Protein 4HYQ (pdb70)

CATH classification: 3.40.50.1110

Organism: NCBI:txid1886

B-factor: mean 18.33, std 9.48, range [6.49, 52.11]

Radius of gyration: 16.9 Å; Cα contacts (8 Å, |Δi|>4): 484; chains: 1; bounding box: 28×38×48 Å

Nearest PDB structures (foldseek):
  4hyq-assembly1_A  TM=1.004E+00  e=1.708E-48  Streptomyces albidoflavus
  5mal-assembly2_B  TM=9.761E-01  e=2.304E-34  Streptomyces rimosus
  1ese-assembly1_A  TM=8.438E-01  e=1.122E-13  Streptomyces scabiei
  4q9a-assembly1_B  TM=7.028E-01  e=9.373E-07  Parabacteroides merdae ATCC 43184
  4k7j-assembly1_A  TM=5.906E-01  e=1.320E-03  Neisseria meningitidis 4119

Sequence (236 aa):
AAGGYVALGDSYSSGVGAGSYDSGSGDCRRTPKAYPALWAAANSPASFDFVACSGAVTSDVLNKQMGPLNSSTSLVSLTIGGNDAGFADVMTTCVLQSEANCIARVNTAKAFVESTLPGRLDSVYSQVRAKAPSANVVVLGYPRFYKLNGTCVAGLTEGERTAINGAADLLNSVISKRAADHGYAYGDIAAAFTGHEICSGDSWLHSVKWTGINDSYHPTAAGQSGGYLPVLNSKA

Foldseek 3Di:
DFFEEAEEEACQQQPQQADQFDVVLPQQRRHCLFQLNVCCVVPVYVYYHYFYGHLDALVCCVVPRQVVFAQRHAAYEYEHDCVVLPVVVLVVQQLPHDLVSSLVSLVSSLVCLVPPRLVSVLVSLVVSCVHHVNYAYEYEAAAQADDQDDDDPSQGDSSNSVSSSVSSVSNLVSVCVSCVVSVHHYQDLNVLCVLQHPVSVNHQAADADPDDDGRHGHGYSCSRVRRVNVSVVVRD

Secondary structure (DSSP, 8-state):
--SEEEEEESHHHHTTTS----GGGGGG---TTSHHHHHHHHH--SEEEE---TT--HHHIIIII-TT--TTEEEEEEE-STTTTTHHHHHHHHHHS-HHHHHHHHHHHHHHHHHTHHHHHHHHHHHHHHH-TT-EEEEE-----B---S--TTS--HHHHHHHHHHHHHHHHHHHHHHHHTT-EEE-HHHHTTT-SBTSSS-SB----SSSS--TT-B-HHHIIIIIHHHHHHH-

Solvent-accessible surface area: 9603 Å² total; per-residue (Å²): 68,92,19,5,1,2,0,0,0,2,8,19,0,0,0,5,7,7,27,70,62,86,110,76,13,45,122,24,66,54,2,82,91,0,0,0,17,48,18,11,88,84,55,84,20,81,55,71,55,34,36,0,31,39,46,3,42,6,56,48,0,56,123,161,4,17,60,32,1,68,94,73,4,41,7,0,0,0,0,1,0,8,44,18,6,18,28,68,76,1,15,74,15,3,36,120,102,57,77,74,65,0,56,59,55,1,81,88,2,58,56,45,0,106,90,53,0,33,49,99,0,47,50,0,0,53,91,0,73,69,83,0,80,91,3,57,2,0,0,0,0,11,0,102,25,5,85,89,70,71,135,28,140,75,3,34,64,127,27,8,7,67,18,7,11,23,2,13,54,41,6,11,41,18,0,31,135,42,0,74,107,48,68,12,24,47,0,66,0,18,60,34,0,84,31,36,6,14,22,31,82,84,46,41,8,33,56,26,79,184,121,75,84,104,16,16,7,26,0,30,41,51,0,0,55,33,0,0,31,60,16,0,80,82,92,62

InterPro domains:
  IPR013830 SGNH hydrolase-type esterase domain [PF13472] (40-257)
  IPR036514 SGNH hydrolase superfamily [G3DSA:3.40.50.1110] (34-269)
  IPR037460 Streptomyces scabies esterase-like [PTHR37981] (4-248)
  IPR037460 Streptomyces scabies esterase-like [cd01823] (38-267)

Structure (mmCIF, N/CA/C/O backbone):
data_4HYQ
#
_entry.id   4HYQ
#
_cell.length_a   67.550
_cell.length_b   67.550
_cell.length_c   96.112
_cell.angle_alpha   90.00
_cell.angle_beta   90.00
_cell.angle_gamma   120.00
#
_symmetry.space_group_name_H-M   'P 31 2 1'
#
loop_
_entity.id
_entity.type
_entity.pdbx_description
1 polymer 'phospholipase A1'
2 non-polymer 'PENTAETHYLENE GLYCOL'
3 water water
#
loop_
_atom_site.group_PDB
_atom_site.id
_atom_site.type_symbol
_atom_site.label_atom_id
_atom_site.label_alt_id
_atom_site.label_comp_id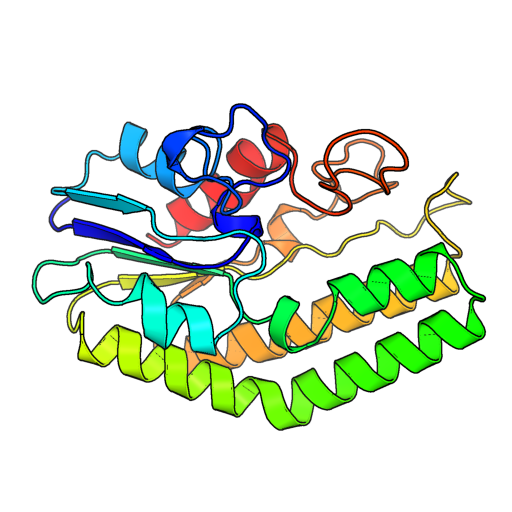
_atom_site.label_asym_id
_atom_site.label_entity_id
_atom_site.label_seq_id
_atom_site.pdbx_PDB_ins_code
_atom_site.Cartn_x
_atom_site.Cartn_y
_atom_site.Cartn_z
_atom_site.occupancy
_atom_site.B_iso_or_equiv
_atom_site.auth_seq_id
_atom_site.auth_comp_id
_atom_site.auth_asym_id
_atom_site.auth_atom_id
_atom_site.pdbx_PDB_model_num
ATOM 1 N N . ALA A 1 1 ? 26.465 30.240 5.793 1.00 36.80 1 ALA A N 1
ATOM 2 C CA . ALA A 1 1 ? 25.920 29.068 6.540 1.00 35.78 1 ALA A CA 1
ATOM 3 C C . ALA A 1 1 ? 24.996 28.251 5.641 1.00 34.69 1 ALA A C 1
ATOM 4 O O . ALA A 1 1 ? 23.965 28.744 5.170 1.00 34.64 1 ALA A O 1
ATOM 6 N N . ALA A 1 2 ? 25.380 27.001 5.401 1.00 32.57 2 ALA A N 1
ATOM 7 C CA . ALA A 1 2 ? 24.601 26.106 4.558 1.00 30.29 2 ALA A CA 1
ATOM 8 C C . ALA A 1 2 ? 23.311 25.743 5.260 1.00 28.35 2 ALA A C 1
ATOM 9 O O . ALA A 1 2 ? 23.300 25.522 6.468 1.00 29.81 2 ALA A O 1
ATOM 11 N N . GLY A 1 3 ? 22.223 25.684 4.507 1.00 25.30 3 GLY A N 1
ATOM 12 C CA . GLY A 1 3 ? 20.959 25.318 5.106 1.00 21.39 3 GLY A CA 1
ATOM 13 C C . GLY A 1 3 ? 20.206 26.463 5.748 1.00 17.49 3 GLY A C 1
ATOM 14 O O . GLY A 1 3 ? 20.758 27.519 6.046 1.00 16.79 3 GLY A O 1
ATOM 15 N N . GLY A 1 4 ? 18.927 26.227 5.980 1.00 16.56 4 GLY A N 1
ATOM 16 C CA . GLY A 1 4 ? 18.095 27.258 6.551 1.00 14.15 4 GLY A CA 1
ATOM 17 C C . GLY A 1 4 ? 18.183 27.334 8.050 1.00 13.25 4 GLY A C 1
ATOM 18 O O . GLY A 1 4 ? 18.492 26.352 8.734 1.00 13.12 4 GLY A O 1
ATOM 19 N N . TYR A 1 5 ? 17.917 28.527 8.562 1.00 11.06 5 TYR A N 1
ATOM 20 C CA . TYR A 1 5 ? 17.911 28.757 10.002 1.00 10.60 5 TYR A CA 1
ATOM 21 C C . TYR A 1 5 ? 16.468 29.071 10.381 1.00 10.81 5 TYR A C 1
ATOM 22 O O . TYR A 1 5 ? 15.838 29.936 9.759 1.00 11.25 5 TYR A O 1
ATOM 31 N N . VAL A 1 6 ? 15.933 28.340 11.354 1.00 8.78 6 VAL A N 1
ATOM 32 C CA . VAL A 1 6 ? 14.572 28.592 11.826 1.00 9.29 6 VAL A CA 1
ATOM 33 C C . VAL A 1 6 ? 14.688 28.951 13.307 1.00 9.71 6 VAL A C 1
ATOM 34 O O . VAL A 1 6 ? 15.268 28.204 14.091 1.00 9.19 6 VAL A O 1
ATOM 38 N N . ALA A 1 7 ? 14.158 30.117 13.676 1.00 9.03 7 ALA A N 1
ATOM 39 C CA . ALA A 1 7 ? 14.198 30.589 15.063 1.00 8.07 7 ALA A CA 1
ATOM 40 C C . ALA A 1 7 ? 12.808 30.493 15.691 1.00 10.12 7 ALA A C 1
ATOM 41 O O . ALA A 1 7 ? 11.880 31.226 15.330 1.00 9.86 7 ALA A O 1
ATOM 43 N N . LEU A 1 8 ? 12.690 29.582 16.647 1.00 8.43 8 LEU A N 1
ATOM 44 C CA . LEU A 1 8 ? 11.435 29.293 17.342 1.00 9.31 8 LEU A CA 1
ATOM 45 C C . LEU A 1 8 ? 11.412 29.831 18.756 1.00 9.40 8 LEU A C 1
ATOM 46 O O . LEU A 1 8 ? 12.447 30.153 19.337 1.00 9.11 8 LEU A O 1
ATOM 51 N N . GLY A 1 9 ? 10.219 29.892 19.329 1.00 9.10 9 GLY A N 1
ATOM 52 C CA . GLY A 1 9 ? 10.162 30.269 20.722 1.00 9.36 9 GLY A CA 1
ATOM 53 C C . GLY A 1 9 ? 9.223 31.346 21.188 1.00 8.51 9 GLY A C 1
ATOM 54 O O . GLY A 1 9 ? 8.257 31.716 20.511 1.00 6.96 9 GLY A O 1
ATOM 55 N N . ASP A 1 10 ? 9.529 31.824 22.385 1.00 8.09 10 ASP A N 1
ATOM 56 C CA . ASP A 1 10 ? 8.736 32.859 23.028 1.00 7.03 10 ASP A CA 1
ATOM 57 C C . ASP A 1 10 ? 9.381 34.244 22.972 1.00 6.79 10 ASP A C 1
ATOM 58 O O . ASP A 1 10 ? 10.224 34.522 22.118 1.00 6.60 10 ASP A O 1
ATOM 63 N N . SER A 1 11 ? 8.955 35.107 23.885 1.00 7.41 11 SER A N 1
ATOM 64 C CA . SER A 1 11 ? 9.423 36.491 23.953 1.00 6.55 11 SER A CA 1
ATOM 65 C C . SER A 1 11 ? 10.927 36.668 24.118 1.00 8.17 11 SER A C 1
ATOM 66 O O . SER A 1 11 ? 11.468 37.691 23.709 1.00 7.57 11 SER A O 1
ATOM 69 N N . TYR A 1 12 ? 11.604 35.695 24.734 1.00 8.37 12 TYR A N 1
ATOM 70 C CA . TYR A 1 12 ? 13.049 35.824 24.918 1.00 8.29 12 TYR A CA 1
ATOM 71 C C . TYR A 1 12 ? 13.786 35.609 23.600 1.00 8.85 12 TYR A C 1
ATOM 72 O O . TYR A 1 12 ? 14.943 36.002 23.456 1.00 8.88 12 TYR A O 1
ATOM 81 N N . SER A 1 13 ? 13.114 34.977 22.641 1.00 8.22 13 SER A N 1
ATOM 82 C CA . SER A 1 13 ? 13.692 34.781 21.319 1.00 8.21 13 SER A CA 1
ATOM 83 C C . SER A 1 13 ? 13.136 35.818 20.338 1.00 7.23 13 SER A C 1
ATOM 84 O O . SER A 1 13 ? 13.828 36.213 19.399 1.00 8.15 13 SER A O 1
ATOM 87 N N . SER A 1 14 ? 11.890 36.268 20.540 1.00 7.72 14 SER A N 1
ATOM 88 C CA . SER A 1 14 ? 11.346 37.268 19.615 1.00 7.02 14 SER A CA 1
ATOM 89 C C . SER A 1 14 ? 12.067 38.582 19.848 1.00 8.71 14 SER A C 1
ATOM 90 O O . SER A 1 14 ? 12.234 39.375 18.919 1.00 7.31 14 SER A O 1
ATOM 93 N N . GLY A 1 15 ? 12.492 38.812 21.087 1.00 7.08 15 GLY A N 1
ATOM 94 C CA . GLY A 1 15 ? 13.208 40.036 21.377 1.00 8.31 15 GLY A CA 1
ATOM 95 C C . GLY A 1 15 ? 12.459 41.063 22.207 1.00 7.65 15 GLY A C 1
ATOM 96 O O . GLY A 1 15 ? 12.860 42.230 22.235 1.00 8.55 15 GLY A O 1
ATOM 97 N N . VAL A 1 16 ? 11.383 40.661 22.875 1.00 8.01 16 VAL A N 1
ATOM 98 C CA . VAL A 1 16 ? 10.666 41.610 23.737 1.00 7.66 16 VAL A CA 1
ATOM 99 C C . VAL A 1 16 ? 11.702 42.167 24.718 1.00 9.38 16 VAL A C 1
ATOM 100 O O . VAL A 1 16 ? 12.437 41.393 25.346 1.00 7.95 16 VAL A O 1
ATOM 104 N N . GLY A 1 17 ? 11.776 43.501 24.820 1.00 8.01 17 GLY A N 1
ATOM 105 C CA . GLY A 1 17 ? 12.745 44.150 25.689 1.00 8.50 17 GLY A CA 1
ATOM 106 C C . GLY A 1 17 ? 13.869 44.827 24.915 1.00 8.82 17 GLY A C 1
ATOM 107 O O . GLY A 1 17 ? 14.539 45.742 25.429 1.00 10.46 17 GLY A O 1
ATOM 108 N N . ALA A 1 18 ? 14.071 44.418 23.667 1.00 8.21 18 ALA A N 1
ATOM 109 C CA . ALA A 1 18 ? 15.151 44.987 22.872 1.00 9.05 18 ALA A CA 1
ATOM 110 C C . ALA A 1 18 ? 14.734 46.180 22.005 1.00 10.51 18 ALA A C 1
ATOM 111 O O . ALA A 1 18 ? 15.591 46.851 21.429 1.00 11.72 18 ALA A O 1
ATOM 113 N N . GLY A 1 19 ? 13.430 46.446 21.916 1.00 9.99 19 GLY A N 1
ATOM 114 C CA . GLY A 1 19 ? 12.956 47.566 21.104 1.00 11.25 19 GLY A CA 1
ATOM 115 C C . GLY A 1 19 ? 12.947 47.328 19.593 1.00 11.63 19 GLY A C 1
ATOM 116 O O . GLY A 1 19 ? 13.362 46.277 19.117 1.00 9.78 19 GLY A O 1
ATOM 117 N N . SER A 1 20 ? 12.469 48.319 18.842 1.00 10.16 20 SER A N 1
ATOM 118 C CA . SER A 1 20 ? 12.399 48.248 17.374 1.00 11.49 20 SER A CA 1
ATOM 119 C C . SER A 1 20 ? 11.609 47.051 16.853 1.00 10.71 20 SER A C 1
ATOM 120 O O . SER A 1 20 ? 12.037 46.380 15.904 1.00 11.55 20 SER A O 1
ATOM 123 N N . TYR A 1 21 ? 10.453 46.789 17.449 1.00 10.66 21 TYR A N 1
ATOM 124 C CA . TYR A 1 21 ? 9.644 45.651 17.020 1.00 10.74 21 TYR A CA 1
ATOM 125 C C . TYR A 1 21 ? 9.146 45.823 15.596 1.00 12.60 21 TYR A C 1
ATOM 126 O O . TYR A 1 21 ? 8.816 46.933 15.174 1.00 11.63 21 TYR A O 1
ATOM 135 N N . ASP A 1 22 ? 9.117 44.742 14.822 1.00 11.04 22 ASP A N 1
ATOM 136 C CA . ASP A 1 22 ? 8.596 44.902 13.470 1.00 13.66 22 ASP A CA 1
ATOM 137 C C . ASP A 1 22 ? 7.071 44.889 13.564 1.00 12.37 22 ASP A C 1
ATOM 138 O O . ASP A 1 22 ? 6.470 43.962 14.101 1.00 11.25 22 ASP A O 1
ATOM 143 N N . SER A 1 23 ? 6.432 45.934 13.056 1.00 12.49 23 SER A N 1
ATOM 144 C CA . SER A 1 23 ? 4.980 46.013 13.138 1.00 12.44 23 SER A CA 1
ATOM 145 C C . SER A 1 23 ? 4.276 44.818 12.505 1.00 13.20 23 SER A C 1
ATOM 146 O O . SER A 1 23 ? 3.203 44.424 12.949 1.00 13.24 23 SER A O 1
ATOM 149 N N . GLY A 1 24 ? 4.885 44.237 11.479 1.00 13.40 24 GLY A N 1
ATOM 150 C CA . GLY A 1 24 ? 4.271 43.096 10.811 1.00 14.81 24 GLY A CA 1
ATOM 151 C C . GLY A 1 24 ? 4.139 41.851 11.673 1.00 14.06 24 GLY A C 1
ATOM 152 O O . GLY A 1 24 ? 3.404 40.918 11.318 1.00 13.96 24 GLY A O 1
ATOM 153 N N . SER A 1 25 ? 4.856 41.814 12.797 1.00 12.31 25 SER A N 1
ATOM 154 C CA . SER A 1 25 ? 4.777 40.656 13.689 1.00 10.11 25 SER A CA 1
ATOM 155 C C . SER A 1 25 ? 3.685 40.848 14.742 1.00 10.18 25 SER A C 1
ATOM 156 O O . SER A 1 25 ? 3.425 39.965 15.547 1.00 10.36 25 SER A O 1
ATOM 159 N N . GLY A 1 26 ? 3.033 42.011 14.737 1.00 8.87 26 GLY A N 1
ATOM 160 C CA . GLY A 1 26 ? 1.970 42.250 15.699 1.00 9.62 26 GLY A CA 1
ATOM 161 C C . GLY A 1 26 ? 2.373 42.020 17.145 1.00 10.26 26 GLY A C 1
ATOM 162 O O . GLY A 1 26 ? 3.470 42.423 17.556 1.00 9.46 26 GLY A O 1
ATOM 163 N N . ASP A 1 27 ? 1.494 41.372 17.908 1.00 11.79 27 ASP A N 1
ATOM 164 C CA . ASP A 1 27 ? 1.749 41.097 19.324 1.00 13.81 27 ASP A CA 1
ATOM 165 C C . ASP A 1 27 ? 2.898 40.119 19.527 1.00 11.94 27 ASP A C 1
ATOM 166 O O . ASP A 1 27 ? 3.352 39.934 20.655 1.00 12.60 27 ASP A O 1
ATOM 171 N N . CYS A 1 28 ? 3.366 39.482 18.460 1.00 12.02 28 CYS A N 1
ATOM 172 C CA . CYS A 1 28 ? 4.491 38.554 18.625 1.00 10.65 28 CYS A CA 1
ATOM 173 C C . CYS A 1 28 ? 5.752 39.311 18.969 1.00 9.11 28 CYS A C 1
ATOM 174 O O . CYS A 1 28 ? 6.685 38.767 19.564 1.00 9.97 28 CYS A O 1
ATOM 177 N N . ARG A 1 29 ? 5.790 40.572 18.558 1.00 8.42 29 ARG A N 1
ATOM 178 C CA . ARG A 1 29 ? 6.926 41.438 18.812 1.00 9.11 29 ARG A CA 1
ATOM 179 C C . ARG A 1 29 ? 8.319 40.861 18.542 1.00 8.41 29 ARG A C 1
ATOM 180 O O . ARG A 1 29 ? 9.145 40.690 19.452 1.00 8.47 29 ARG A O 1
ATOM 188 N N . ARG A 1 30 ? 8.567 40.556 17.273 1.00 8.53 30 ARG A N 1
ATOM 189 C CA . ARG A 1 30 ? 9.884 40.115 16.840 1.00 9.19 30 ARG A CA 1
ATOM 190 C C . ARG A 1 30 ? 10.603 41.402 16.455 1.00 11.18 30 ARG A C 1
ATOM 191 O O . ARG A 1 30 ? 9.962 42.354 16.002 1.00 13.01 30 ARG A O 1
ATOM 199 N N . THR A 1 31 ? 11.922 41.430 16.636 1.00 8.81 31 THR A N 1
ATOM 200 C CA . THR A 1 31 ? 12.724 42.602 16.311 1.00 9.87 31 THR A CA 1
ATOM 201 C C . THR A 1 31 ? 14.080 42.206 15.747 1.00 10.15 31 THR A C 1
ATOM 202 O O . THR A 1 31 ? 14.605 41.130 16.067 1.00 9.75 31 THR A O 1
ATOM 206 N N . PRO A 1 32 ? 14.652 43.052 14.870 1.00 10.57 32 PRO A N 1
ATOM 207 C CA . PRO A 1 32 ? 15.964 42.764 14.281 1.00 11.02 32 PRO A CA 1
ATOM 208 C C . PRO A 1 32 ? 17.074 42.856 15.316 1.00 11.08 32 PRO 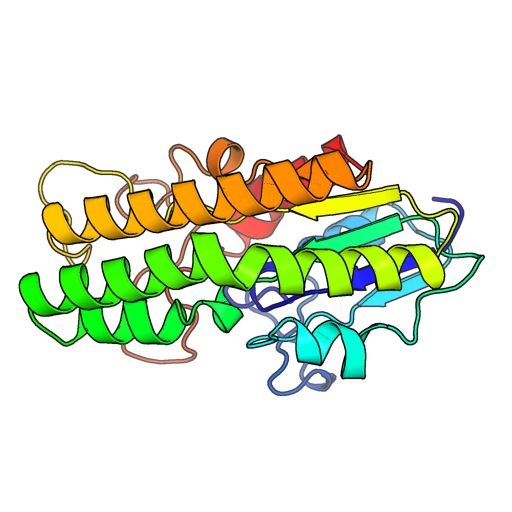A C 1
ATOM 209 O O . PRO A 1 32 ? 18.227 42.507 15.036 1.00 11.57 32 PRO A O 1
ATOM 213 N N . LYS A 1 33 ? 16.727 43.315 16.519 1.00 9.93 33 LYS A N 1
ATOM 214 C CA . LYS A 1 33 ? 17.684 43.418 17.603 1.00 10.64 33 LYS A CA 1
ATOM 215 C C . LYS A 1 33 ? 17.736 42.137 18.439 1.00 9.54 33 LYS A C 1
ATOM 216 O O . LYS A 1 33 ? 18.556 42.024 19.349 1.00 10.09 33 LYS A O 1
ATOM 222 N N . ALA A 1 34 ? 16.868 41.178 18.119 1.00 8.39 34 ALA A N 1
ATOM 223 C CA . ALA A 1 34 ? 16.824 39.896 18.833 1.00 9.41 34 ALA A CA 1
ATOM 224 C C . ALA A 1 34 ? 17.981 39.023 18.327 1.00 8.86 34 ALA A C 1
ATOM 225 O O . ALA A 1 34 ? 18.376 39.143 17.168 1.00 10.63 34 ALA A O 1
ATOM 227 N N . TYR A 1 35 ? 18.493 38.125 19.170 1.00 9.20 35 TYR A N 1
ATOM 228 C CA . TYR A 1 35 ? 19.621 37.289 18.758 1.00 10.03 35 TYR A CA 1
ATOM 229 C C . TYR A 1 35 ? 19.458 36.496 17.447 1.00 9.98 35 TYR A C 1
ATOM 230 O O . TYR A 1 35 ? 20.429 36.356 16.706 1.00 11.45 35 TYR A O 1
ATOM 239 N N . PRO A 1 36 ? 18.250 35.985 17.119 1.00 9.62 36 PRO A N 1
ATOM 240 C CA . PRO A 1 36 ? 18.169 35.240 15.849 1.00 10.45 36 PRO A CA 1
ATOM 241 C C . PRO A 1 36 ? 18.434 36.134 14.641 1.00 11.28 36 PRO A C 1
ATOM 242 O O . PRO A 1 36 ? 19.112 35.736 13.683 1.00 11.72 36 PRO A O 1
ATOM 246 N N . ALA A 1 37 ? 17.899 37.349 14.688 1.00 10.64 37 ALA A N 1
ATOM 247 C CA . ALA A 1 37 ? 18.079 38.285 13.588 1.00 13.31 37 ALA A CA 1
ATOM 248 C C . ALA A 1 37 ? 19.527 38.743 13.530 1.00 13.81 37 ALA A C 1
ATOM 249 O O . ALA A 1 37 ? 20.087 38.890 12.431 1.00 14.18 37 ALA A O 1
ATOM 251 N N . LEU A 1 38 ? 20.131 38.975 14.695 1.00 11.71 38 LEU A N 1
ATOM 252 C CA . LEU A 1 38 ? 21.540 39.394 14.735 1.00 13.15 38 LEU A CA 1
ATOM 253 C C . LEU A 1 38 ? 22.409 38.277 14.159 1.00 13.87 38 LEU A C 1
ATOM 254 O O . LEU A 1 38 ? 23.321 38.537 13.368 1.00 15.93 38 LEU A O 1
ATOM 259 N N . TRP A 1 39 ? 22.123 37.034 14.541 1.00 13.82 39 TRP A N 1
ATOM 260 C CA . TRP A 1 39 ? 22.919 35.915 14.040 1.00 14.06 39 TRP A CA 1
ATOM 261 C C . TRP A 1 39 ? 22.755 35.735 12.530 1.00 15.09 39 TRP A C 1
ATOM 262 O O . TRP A 1 39 ? 23.738 35.527 11.814 1.00 17.18 39 TRP A O 1
ATOM 273 N N . ALA A 1 40 ? 21.523 35.815 12.042 1.00 15.38 40 ALA A N 1
ATOM 274 C CA . ALA A 1 40 ? 21.264 35.641 10.612 1.00 16.78 40 ALA A CA 1
ATOM 275 C C . ALA A 1 40 ? 21.952 36.722 9.774 1.00 18.41 40 ALA A C 1
ATOM 276 O O . ALA A 1 40 ? 22.468 36.439 8.688 1.00 19.25 40 ALA A O 1
ATOM 278 N N . ALA A 1 41 ? 21.960 37.956 10.272 1.00 17.92 41 ALA A N 1
ATOM 279 C CA . ALA A 1 41 ? 22.596 39.054 9.550 1.00 20.68 41 ALA A CA 1
ATOM 280 C C . ALA A 1 41 ? 24.099 38.838 9.430 1.00 21.70 41 ALA A C 1
ATOM 281 O O . ALA A 1 41 ? 24.704 39.150 8.405 1.00 22.97 41 ALA A O 1
ATOM 283 N N . ALA A 1 42 ? 24.701 38.295 10.477 1.00 21.42 42 ALA A N 1
ATOM 284 C CA . ALA A 1 42 ? 26.140 38.071 10.485 1.00 21.79 42 ALA A CA 1
ATOM 285 C C . ALA A 1 42 ? 26.587 36.780 9.804 1.00 22.89 42 ALA A C 1
ATOM 286 O O . ALA A 1 42 ? 27.716 36.696 9.300 1.00 22.42 42 ALA A O 1
ATOM 288 N N . ASN A 1 43 ? 25.707 35.786 9.758 1.00 22.52 43 ASN A N 1
ATOM 289 C CA . ASN A 1 43 ? 26.086 34.496 9.190 1.00 23.45 43 ASN A CA 1
ATOM 290 C C . ASN A 1 43 ? 25.491 34.068 7.845 1.00 24.30 43 ASN A C 1
ATOM 291 O O . ASN A 1 43 ? 25.847 33.015 7.314 1.00 25.79 43 ASN A O 1
ATOM 296 N N . SER A 1 44 ? 24.588 34.872 7.298 1.00 24.29 44 SER A N 1
ATOM 297 C CA . SER A 1 44 ? 23.992 34.591 5.992 1.00 24.41 44 SER A CA 1
ATOM 298 C C . SER A 1 44 ? 23.531 33.162 5.702 1.00 23.83 44 SER A C 1
ATOM 299 O O . SER A 1 44 ? 24.048 32.514 4.785 1.00 23.53 44 SER A O 1
ATOM 302 N N . PRO A 1 45 ? 22.559 32.645 6.474 1.00 22.51 45 PRO A N 1
ATOM 303 C CA . PRO A 1 45 ? 22.064 31.286 6.236 1.00 21.11 45 PRO A CA 1
ATOM 304 C C . PRO A 1 45 ? 21.325 31.253 4.896 1.00 21.49 45 PRO A C 1
ATOM 305 O O . PRO A 1 45 ? 20.899 32.293 4.403 1.00 20.74 45 PRO A O 1
ATOM 309 N N . ALA A 1 46 ? 21.180 30.065 4.315 1.00 20.31 46 ALA A N 1
ATOM 310 C CA . ALA A 1 46 ? 20.488 29.916 3.036 1.00 20.04 46 ALA A CA 1
ATOM 311 C C . ALA A 1 46 ? 19.103 30.550 3.093 1.00 19.73 46 ALA A C 1
ATOM 312 O O . ALA A 1 46 ? 18.613 31.080 2.103 1.00 19.48 46 ALA A O 1
ATOM 314 N N . SER A 1 47 ? 18.465 30.457 4.254 1.00 17.96 47 SER A N 1
ATOM 315 C CA . SER A 1 47 ? 17.147 31.050 4.472 1.00 16.06 47 SER A CA 1
ATOM 316 C C . SER A 1 47 ? 17.026 31.349 5.958 1.00 16.16 47 SER A C 1
ATOM 317 O O . SER A 1 47 ? 17.754 30.780 6.777 1.00 15.67 47 SER A O 1
ATOM 320 N N . PHE A 1 48 ? 16.122 32.253 6.304 1.00 14.92 48 PHE A N 1
ATOM 321 C CA . PHE A 1 48 ? 15.933 32.617 7.702 1.00 13.97 48 PHE A CA 1
ATOM 322 C C . PHE A 1 48 ? 14.447 32.822 7.957 1.00 14.76 48 PHE A C 1
ATOM 323 O O . PHE A 1 48 ? 13.817 33.693 7.340 1.00 15.58 48 PHE A O 1
ATOM 331 N N . ASP A 1 49 ? 13.879 31.987 8.822 1.00 12.85 49 ASP A N 1
ATOM 332 C CA . ASP A 1 49 ? 12.472 32.107 9.181 1.00 13.43 49 ASP A CA 1
ATOM 333 C C . ASP A 1 49 ? 12.410 32.343 10.680 1.00 12.11 49 ASP A C 1
ATOM 334 O O . ASP A 1 49 ? 12.761 31.480 11.477 1.00 13.47 49 ASP A O 1
ATOM 339 N N . PHE A 1 50 ? 11.961 33.541 11.041 1.00 11.15 50 PHE A N 1
ATOM 340 C CA . PHE A 1 50 ? 11.879 33.990 12.432 1.00 11.81 50 PHE A CA 1
ATOM 341 C C . PHE A 1 50 ? 10.411 33.894 12.828 1.00 11.93 50 PHE A C 1
ATOM 342 O O . PHE A 1 50 ? 9.605 34.746 12.430 1.00 12.41 50 PHE A O 1
ATOM 350 N N . VAL A 1 51 ? 10.053 32.861 13.591 1.00 11.02 51 VAL A N 1
ATOM 351 C CA . VAL A 1 51 ? 8.664 32.678 13.977 1.00 9.97 51 VAL A CA 1
ATOM 352 C C . VAL A 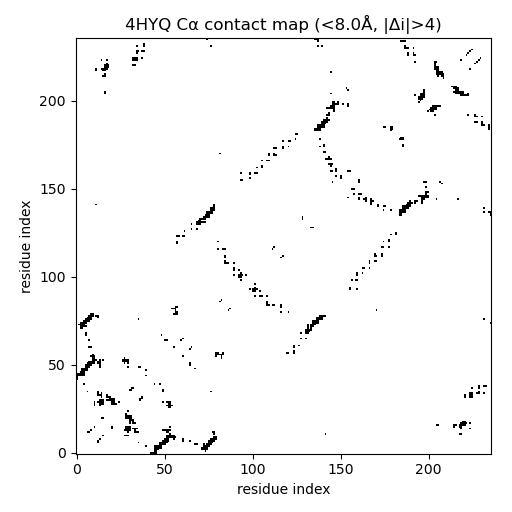1 51 ? 8.363 32.708 15.476 1.00 8.32 51 VAL A C 1
ATOM 353 O O . VAL A 1 51 ? 7.232 32.406 15.895 1.00 8.08 51 VAL A O 1
ATOM 357 N N . ALA A 1 52 ? 9.363 33.086 16.272 1.00 7.42 52 ALA A N 1
ATOM 358 C CA . ALA A 1 52 ? 9.184 33.213 17.717 1.00 8.10 52 ALA A CA 1
ATOM 359 C C . ALA A 1 52 ? 8.069 34.232 17.993 1.00 9.28 52 ALA A C 1
ATOM 360 O O . ALA A 1 52 ? 7.883 35.185 17.230 1.00 10.38 52 ALA A O 1
ATOM 362 N N . CYS A 1 53 ? 7.358 34.051 19.098 1.00 9.06 53 CYS A N 1
ATOM 363 C CA . CYS A 1 53 ? 6.242 34.932 19.410 1.00 9.11 53 CYS A CA 1
ATOM 364 C C . CYS A 1 53 ? 6.099 35.190 20.903 1.00 8.67 53 CYS A C 1
ATOM 365 O O . CYS A 1 53 ? 6.079 34.259 21.698 1.00 9.20 53 CYS A O 1
ATOM 368 N N . SER A 1 54 ? 6.003 36.463 21.282 1.00 9.89 54 SER A N 1
ATOM 369 C CA . SER A 1 54 ? 5.840 36.818 22.686 1.00 9.51 54 SER A CA 1
ATOM 370 C C . SER A 1 54 ? 4.626 36.083 23.250 1.00 11.60 54 SER A C 1
ATOM 371 O O . SER A 1 54 ? 3.564 36.066 22.627 1.00 13.50 54 SER A O 1
ATOM 374 N N . GLY A 1 55 ? 4.784 35.474 24.421 1.00 11.34 55 GLY A N 1
ATOM 375 C CA . GLY A 1 55 ? 3.681 34.760 25.045 1.00 11.25 55 GLY A CA 1
ATOM 376 C C . GLY A 1 55 ? 3.484 33.304 24.626 1.00 10.31 55 GLY A C 1
ATOM 377 O O . GLY A 1 55 ? 2.598 32.618 25.152 1.00 11.79 55 GLY A O 1
ATOM 378 N N . ALA A 1 56 ? 4.312 32.821 23.706 1.00 8.22 56 ALA A N 1
ATOM 379 C CA . ALA A 1 56 ? 4.174 31.451 23.208 1.00 8.56 56 ALA A CA 1
ATOM 380 C C . ALA A 1 56 ? 4.322 30.374 24.271 1.00 9.24 56 ALA A C 1
ATOM 381 O O . ALA A 1 56 ? 5.167 30.487 25.163 1.00 8.94 56 ALA A O 1
ATOM 383 N N . VAL A 1 57 ? 3.491 29.334 24.170 1.00 8.93 57 VAL A N 1
ATOM 384 C CA . VAL A 1 57 ? 3.590 28.187 25.066 1.00 9.04 57 VAL A CA 1
ATOM 385 C C . VAL A 1 57 ? 3.967 27.019 24.163 1.00 9.16 57 VAL A C 1
ATOM 386 O O . VAL A 1 57 ? 3.977 27.160 22.937 1.00 6.49 57 VAL A O 1
ATOM 390 N N . THR A 1 58 ? 4.287 25.873 24.748 1.00 9.64 58 THR A N 1
ATOM 391 C CA . THR A 1 58 ? 4.708 24.749 23.923 1.00 10.54 58 THR A CA 1
ATOM 392 C C . THR A 1 58 ? 3.709 24.367 22.842 1.00 11.24 58 THR A C 1
ATOM 393 O O . THR A 1 58 ? 4.109 24.061 21.720 1.00 11.24 58 THR A O 1
ATOM 397 N N . SER A 1 59 ? 2.416 24.387 23.148 1.00 12.12 59 SER A N 1
ATOM 398 C CA . SER A 1 59 ? 1.448 24.011 22.127 1.00 13.27 59 SER A CA 1
ATOM 399 C C . SER A 1 59 ? 1.449 25.010 20.967 1.00 14.27 59 SER A C 1
ATOM 400 O O . SER A 1 59 ? 1.125 24.640 19.837 1.00 13.89 59 SER A O 1
ATOM 403 N N . ASP A 1 60 ? 1.817 26.267 21.229 1.00 11.98 60 ASP A N 1
ATOM 404 C CA . ASP A 1 60 ? 1.874 27.255 20.154 1.00 12.49 60 ASP A CA 1
ATOM 405 C C . ASP A 1 60 ? 3.036 26.953 19.218 1.00 12.29 60 ASP A C 1
ATOM 406 O O . ASP A 1 60 ? 2.941 27.185 18.012 1.00 13.98 60 ASP A O 1
ATOM 411 N N . VAL A 1 61 ? 4.150 26.470 19.765 1.00 11.66 61 VAL A N 1
ATOM 412 C CA . VAL A 1 61 ? 5.296 26.165 18.912 1.00 11.21 61 VAL A CA 1
ATOM 413 C C . VAL A 1 61 ? 4.873 25.047 17.958 1.00 11.06 61 VAL A C 1
ATOM 414 O O . VAL A 1 61 ? 5.110 25.130 16.754 1.00 12.08 61 VAL A O 1
ATOM 418 N N . LEU A 1 62 ? 4.213 24.030 18.500 1.00 11.59 62 LEU A N 1
ATOM 419 C CA . LEU A 1 62 ? 3.748 22.898 17.693 1.00 14.61 62 LEU A CA 1
ATOM 420 C C . LEU A 1 62 ? 2.705 23.300 16.652 1.00 17.37 62 LEU A C 1
ATOM 421 O O . LEU A 1 62 ? 2.747 22.840 15.509 1.00 17.53 62 LEU A O 1
ATOM 426 N N . ASN A 1 63 ? 1.775 24.166 17.050 1.00 17.92 63 ASN A N 1
ATOM 427 C CA . ASN A 1 63 ? 0.701 24.609 16.157 1.00 19.70 63 ASN A CA 1
ATOM 428 C C . ASN A 1 63 ? 1.037 25.709 15.153 1.00 21.00 63 ASN A C 1
ATOM 429 O O . ASN A 1 63 ? 0.619 25.651 13.992 1.00 24.65 63 ASN A O 1
ATOM 434 N N . LYS A 1 64 ? 1.779 26.720 15.590 1.00 21.30 64 LYS A N 1
ATOM 435 C CA . LYS A 1 64 ? 2.079 27.867 14.741 1.00 19.94 64 LYS A CA 1
ATOM 436 C C . LYS A 1 64 ? 3.479 28.066 14.222 1.00 18.96 64 LYS A C 1
ATOM 437 O O . LYS A 1 64 ? 3.692 28.866 13.305 1.00 18.66 64 LYS A O 1
ATOM 443 N N . GLN A 1 65 ? 4.441 27.371 14.802 1.00 16.13 65 GLN A N 1
ATOM 444 C CA . GLN A 1 65 ? 5.811 27.630 14.428 1.00 13.63 65 GLN A CA 1
ATOM 445 C C . GLN A 1 65 ? 6.586 26.576 13.660 1.00 13.95 65 GLN A C 1
ATOM 446 O O . GLN A 1 65 ? 7.676 26.862 13.182 1.00 14.02 65 GLN A O 1
ATOM 452 N N . MET A 1 66 ? 6.020 25.386 13.515 1.00 13.61 66 MET A N 1
ATOM 453 C CA . MET A 1 66 ? 6.723 24.294 12.846 1.00 13.80 66 MET A CA 1
ATOM 454 C C . MET A 1 66 ? 6.813 24.336 11.327 1.00 14.12 66 MET A C 1
ATOM 455 O O . MET A 1 66 ? 7.657 23.670 10.728 1.00 12.53 66 MET A O 1
ATOM 460 N N . GLY A 1 67 ? 5.948 25.119 10.704 1.00 13.24 67 GLY A N 1
ATOM 461 C CA . GLY A 1 67 ? 5.934 25.190 9.251 1.00 14.69 67 GLY A CA 1
ATOM 462 C C . GLY A 1 67 ? 7.241 25.332 8.485 1.00 13.70 67 GLY A C 1
ATOM 463 O O . GLY A 1 67 ? 7.462 24.588 7.518 1.00 15.49 67 GLY A O 1
ATOM 464 N N . PRO A 1 68 ? 8.130 26.267 8.868 1.00 11.55 68 PRO A N 1
ATOM 465 C CA . PRO A 1 68 ? 9.393 26.441 8.142 1.00 11.40 68 PRO A CA 1
ATOM 466 C C . PRO A 1 68 ? 10.435 25.336 8.292 1.00 11.15 68 PRO A C 1
ATOM 467 O O . PRO A 1 68 ? 11.418 25.334 7.568 1.00 11.84 68 PRO A O 1
ATOM 471 N N . LEU A 1 69 ? 10.223 24.407 9.213 1.00 11.71 69 LEU A N 1
ATOM 472 C CA . LEU A 1 69 ? 11.195 23.332 9.414 1.00 12.85 69 LEU A CA 1
ATOM 473 C C . LEU A 1 69 ? 11.076 22.321 8.289 1.00 11.96 69 LEU A C 1
ATOM 474 O O . LEU A 1 69 ? 9.968 21.915 7.937 1.00 14.45 69 LEU A O 1
ATOM 479 N N . ASN A 1 70 ? 12.207 21.915 7.724 1.00 13.02 70 ASN A N 1
ATOM 480 C CA . ASN A 1 70 ? 12.179 20.912 6.668 1.00 13.83 70 ASN A CA 1
ATOM 481 C C . ASN A 1 70 ? 13.538 20.246 6.563 1.00 15.06 70 ASN A C 1
ATOM 482 O O . ASN A 1 70 ? 14.434 20.512 7.374 1.00 13.62 70 ASN A O 1
ATOM 487 N N . SER A 1 71 ? 13.689 19.377 5.571 1.00 16.34 71 SER A N 1
ATOM 488 C CA . SER A 1 71 ? 14.939 18.652 5.394 1.00 16.77 71 SER A CA 1
ATOM 489 C C . SER A 1 71 ? 16.136 19.537 5.062 1.00 17.23 71 SER A C 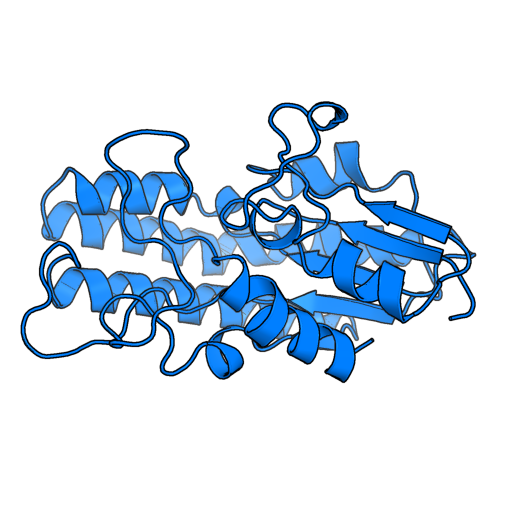1
ATOM 490 O O . SER A 1 71 ? 17.285 19.106 5.199 1.00 18.01 71 SER A O 1
ATOM 493 N N . SER A 1 72 ? 15.892 20.773 4.633 1.00 15.25 72 SER A N 1
ATOM 494 C CA . SER A 1 72 ? 17.002 21.660 4.312 1.00 15.25 72 SER A CA 1
ATOM 495 C C . SER A 1 72 ? 17.394 22.558 5.488 1.00 13.56 72 SER A C 1
ATOM 496 O O . SER A 1 72 ? 18.339 23.336 5.390 1.00 12.90 72 SER A O 1
ATOM 499 N N . THR A 1 73 ? 16.675 22.444 6.598 1.00 11.91 73 THR A N 1
ATOM 500 C CA . THR A 1 73 ? 16.991 23.257 7.770 1.00 12.10 73 THR A CA 1
ATOM 501 C C . THR A 1 73 ? 18.294 22.743 8.386 1.00 12.95 73 THR A C 1
ATOM 502 O O . THR A 1 73 ? 18.433 21.541 8.619 1.00 14.85 73 THR A O 1
ATOM 506 N N . SER A 1 74 ? 19.243 23.639 8.636 1.00 13.03 74 SER A N 1
ATOM 507 C CA . SER A 1 74 ? 20.506 23.233 9.235 1.00 14.65 74 SER A CA 1
ATOM 508 C C . SER A 1 74 ? 20.689 23.746 10.665 1.00 13.46 74 SER A C 1
ATOM 509 O O . SER A 1 74 ? 21.538 23.243 11.395 1.00 13.90 74 SER A O 1
ATOM 512 N N . LEU A 1 75 ? 19.896 24.742 11.060 1.00 11.78 75 LEU A N 1
ATOM 513 C CA . LEU A 1 75 ? 20.011 25.308 12.401 1.00 10.45 75 LEU A CA 1
ATOM 514 C C . LEU A 1 75 ? 18.642 25.700 12.931 1.00 11.29 75 LEU A C 1
ATOM 515 O O . LEU A 1 75 ? 17.834 26.284 12.200 1.00 9.64 75 LEU A O 1
ATOM 520 N N . VAL A 1 76 ? 18.387 25.352 14.187 1.00 10.20 76 VAL A N 1
ATOM 521 C CA . VAL A 1 76 ? 17.140 25.711 14.851 1.00 11.16 76 VAL A CA 1
ATOM 522 C C . VAL A 1 76 ? 17.496 26.242 16.241 1.00 11.37 76 VAL A C 1
ATOM 523 O O . VAL A 1 76 ? 18.308 25.642 16.948 1.00 11.84 76 VAL A O 1
ATOM 527 N N . SER A 1 77 ? 16.911 27.373 16.628 1.00 9.27 77 SER A N 1
ATOM 528 C CA . SER A 1 77 ? 17.142 27.891 17.980 1.00 8.95 77 SER A CA 1
ATOM 529 C C . SER A 1 77 ? 15.766 27.896 18.626 1.00 9.39 77 SER A C 1
ATOM 530 O O . SER A 1 77 ? 14.745 27.987 17.924 1.00 8.17 77 SER A O 1
ATOM 533 N N . LEU A 1 78 ? 15.734 27.789 19.949 1.00 8.14 78 LEU A N 1
ATOM 534 C CA . LEU A 1 78 ? 14.468 27.743 20.661 1.00 10.11 78 LEU A CA 1
ATOM 535 C C . LEU A 1 78 ? 14.528 28.152 22.122 1.00 8.96 78 LEU A C 1
ATOM 536 O O . LEU A 1 78 ? 15.459 27.773 22.832 1.00 9.65 78 LEU A O 1
ATOM 541 N N . THR A 1 79 ? 13.557 28.964 22.554 1.00 9.77 79 THR A N 1
ATOM 542 C CA . THR A 1 79 ? 13.389 29.254 23.981 1.00 8.08 79 THR A CA 1
ATOM 543 C C . THR A 1 79 ? 11.910 28.985 24.203 1.00 9.07 79 THR A C 1
ATOM 544 O O . THR A 1 79 ? 11.061 29.545 23.507 1.00 9.45 79 THR A O 1
ATOM 548 N N . ILE A 1 80 ? 11.589 28.114 25.148 1.00 8.06 80 ILE A N 1
ATOM 549 C CA . ILE A 1 80 ? 10.182 27.804 25.402 1.00 8.00 80 ILE A CA 1
ATOM 550 C C . ILE A 1 80 ? 10.003 27.077 26.741 1.00 8.85 80 ILE A C 1
ATOM 551 O O . ILE A 1 80 ? 10.934 26.426 27.243 1.00 8.80 80 ILE A O 1
ATOM 556 N N . GLY A 1 81 ? 8.824 27.236 27.346 1.00 7.58 81 GLY A N 1
ATOM 557 C CA . GLY A 1 81 ? 8.542 26.574 28.609 1.00 9.46 81 GLY A CA 1
ATOM 558 C C . GLY A 1 81 ? 8.202 27.515 29.751 1.00 9.94 81 GLY A C 1
ATOM 559 O O . GLY A 1 81 ? 7.403 27.169 30.618 1.00 10.85 81 GLY A O 1
ATOM 560 N N . GLY A 1 82 ? 8.817 28.698 29.764 1.00 9.60 82 GLY A N 1
ATOM 561 C CA . GLY A 1 82 ? 8.541 29.657 30.823 1.00 10.14 82 GLY A CA 1
ATOM 562 C C . GLY A 1 82 ? 7.059 29.993 30.954 1.00 11.56 82 GLY A C 1
ATOM 563 O O . GLY A 1 82 ? 6.525 30.038 32.064 1.00 12.52 82 GLY A O 1
ATOM 564 N N . ASN A 1 83 ? 6.381 30.231 29.835 1.00 11.31 83 ASN A N 1
ATOM 565 C CA . ASN A 1 83 ? 4.959 30.563 29.896 1.00 11.13 83 ASN A CA 1
ATOM 566 C C . ASN A 1 83 ? 4.066 29.364 30.206 1.00 11.56 83 ASN A C 1
ATOM 567 O O . ASN A 1 83 ? 2.978 29.527 30.769 1.00 11.64 83 ASN A O 1
ATOM 572 N N . ASP A 1 84 ? 4.500 28.158 29.851 1.00 11.69 84 ASP A N 1
ATOM 573 C CA . ASP A 1 84 ? 3.685 26.989 30.197 1.00 12.08 84 ASP A CA 1
ATOM 574 C C . ASP A 1 84 ? 3.599 26.919 31.715 1.00 13.51 84 ASP A C 1
ATOM 575 O O . ASP A 1 84 ? 2.559 26.586 32.273 1.00 13.76 84 ASP A O 1
ATOM 580 N N . ALA A 1 85 ? 4.707 27.237 32.374 1.00 13.01 85 ALA A N 1
ATOM 581 C CA . ALA A 1 85 ? 4.773 27.177 33.829 1.00 14.09 85 ALA A CA 1
ATOM 582 C C . ALA A 1 85 ? 4.187 28.406 34.507 1.00 15.66 85 ALA A C 1
ATOM 583 O O . ALA A 1 85 ? 4.251 28.525 35.735 1.00 17.38 85 ALA A O 1
ATOM 585 N N . GLY A 1 86 ? 3.629 29.310 33.702 1.00 15.44 86 GLY A N 1
ATOM 586 C CA . GLY A 1 86 ? 2.995 30.521 34.218 1.00 16.20 86 GLY A CA 1
ATOM 587 C C . GLY A 1 86 ? 3.881 31.547 34.894 1.00 16.91 86 GLY A C 1
ATOM 588 O O . GLY A 1 86 ? 3.440 32.250 35.806 1.00 17.59 86 GLY A O 1
ATOM 589 N N . PHE A 1 87 ? 5.117 31.692 34.446 1.00 17.23 87 PHE A N 1
ATOM 590 C CA . PHE A 1 87 ? 5.969 32.647 35.128 1.00 18.52 87 PHE A CA 1
ATOM 591 C C . PHE A 1 87 ? 5.550 34.109 35.027 1.00 18.75 87 PHE A C 1
ATOM 592 O O . PHE A 1 87 ? 5.878 34.899 35.912 1.00 18.36 87 PHE A O 1
ATOM 600 N N . ALA A 1 88 ? 4.802 34.474 33.992 1.00 18.01 88 ALA A N 1
ATOM 601 C CA . ALA A 1 88 ? 4.323 35.851 33.897 1.00 19.66 88 ALA A CA 1
ATOM 602 C C . ALA A 1 88 ? 3.308 36.079 35.032 1.00 19.48 88 ALA A C 1
ATOM 603 O O . ALA A 1 88 ? 3.309 37.130 35.670 1.00 19.39 88 ALA A O 1
ATOM 605 N N . ASP A 1 89 ? 2.446 35.092 35.280 1.00 17.80 89 ASP A N 1
ATOM 606 C CA . ASP A 1 89 ? 1.463 35.184 36.360 1.00 18.20 89 ASP A CA 1
ATOM 607 C C . ASP A 1 89 ? 2.205 35.173 37.693 1.00 16.17 89 ASP A C 1
ATOM 608 O O . ASP A 1 89 ? 1.819 35.853 38.636 1.00 15.11 89 ASP A O 1
ATOM 613 N N . VAL A 1 90 ? 3.269 34.380 37.779 1.00 13.72 90 VAL A N 1
ATOM 614 C CA . VAL A 1 90 ? 4.062 34.331 39.005 1.00 13.57 90 VAL A CA 1
ATOM 615 C C . VAL A 1 90 ? 4.636 35.717 39.297 1.00 14.12 90 VAL A C 1
ATOM 616 O O . VAL A 1 90 ? 4.559 36.212 40.431 1.00 13.29 90 VAL A O 1
ATOM 620 N N . MET A 1 91 ? 5.205 36.349 38.275 1.00 12.64 91 MET A N 1
ATOM 621 C CA . MET A 1 91 ? 5.794 37.669 38.483 1.00 12.36 91 MET A CA 1
ATOM 622 C C . MET A 1 91 ? 4.728 38.703 38.861 1.00 13.00 91 MET A C 1
ATOM 623 O O . MET A 1 91 ? 4.978 39.561 39.701 1.00 14.26 91 MET A O 1
ATOM 628 N N . THR A 1 92 ? 3.541 38.619 38.265 1.00 14.34 92 THR A N 1
ATOM 629 C CA . THR A 1 92 ? 2.473 39.557 38.606 1.00 15.55 92 THR A CA 1
ATOM 630 C C . THR A 1 92 ? 2.118 39.372 40.083 1.00 15.41 92 THR A C 1
ATOM 631 O O . THR A 1 92 ? 1.948 40.343 40.821 1.00 13.56 92 THR A O 1
ATOM 635 N N . THR A 1 93 ? 2.020 38.118 40.518 1.00 14.64 93 THR A N 1
ATOM 636 C CA . THR A 1 93 ? 1.697 37.824 41.908 1.00 15.17 93 THR A CA 1
ATOM 637 C C . THR A 1 93 ? 2.765 38.353 42.860 1.00 16.31 93 THR A C 1
ATOM 638 O O . THR A 1 93 ? 2.454 38.969 43.885 1.00 16.30 93 THR A O 1
ATOM 642 N N . CYS A 1 94 ? 4.028 38.133 42.516 1.00 15.59 94 CYS A N 1
ATOM 643 C CA . CYS A 1 94 ? 5.117 38.573 43.371 1.00 16.38 94 CYS A CA 1
ATOM 644 C C . CYS A 1 94 ? 5.229 40.094 43.456 1.00 16.40 94 CYS A C 1
ATOM 645 O O . CYS A 1 94 ? 5.618 40.635 44.492 1.00 18.96 94 CYS A O 1
ATOM 648 N N . VAL A 1 95 ? 4.896 40.784 42.375 1.00 14.83 95 VAL A N 1
ATOM 649 C CA . VAL A 1 95 ? 4.973 42.235 42.378 1.00 16.09 95 VAL A CA 1
ATOM 650 C C . VAL A 1 95 ? 3.804 42.891 43.115 1.00 16.26 95 VAL A C 1
ATOM 651 O O . VAL A 1 95 ? 3.999 43.806 43.915 1.00 17.28 95 VAL A O 1
ATOM 655 N N . LEU A 1 96 ? 2.598 42.391 42.874 1.00 15.87 96 LEU A N 1
ATOM 656 C CA . LEU A 1 96 ? 1.398 42.979 43.459 1.00 16.26 96 LEU A CA 1
ATOM 657 C C . LEU A 1 96 ? 0.860 42.401 44.759 1.00 16.70 96 LEU A C 1
ATOM 658 O O . LEU A 1 96 ? -0.046 42.996 45.357 1.00 18.17 96 LEU A O 1
ATOM 663 N N . GLN A 1 97 ? 1.377 41.258 45.197 1.00 15.20 97 GLN A N 1
ATOM 664 C CA . GLN A 1 97 ? 0.887 40.666 46.442 1.00 16.05 97 GLN A CA 1
ATOM 665 C C . GLN A 1 97 ? 1.962 40.587 47.532 1.00 16.39 97 GLN A C 1
ATOM 666 O O . GLN A 1 97 ? 2.998 41.250 47.435 1.00 18.12 97 GLN A O 1
ATOM 672 N N . SER A 1 98 ? 1.722 39.802 48.576 1.00 17.63 98 SER A N 1
ATOM 673 C CA . SER A 1 98 ? 2.679 39.703 49.682 1.00 19.82 98 SER A CA 1
ATOM 674 C C . SER A 1 98 ? 3.775 38.683 49.414 1.00 21.70 98 SER A C 1
ATOM 675 O O . SER A 1 98 ? 3.655 37.858 48.513 1.00 21.28 98 SER A O 1
ATOM 678 N N . GLU A 1 99 ? 4.832 38.731 50.219 1.00 23.31 99 GLU A N 1
ATOM 679 C CA . GLU A 1 99 ? 5.930 37.789 50.062 1.00 24.74 99 GLU A CA 1
ATOM 680 C C . GLU A 1 99 ? 5.404 36.355 50.160 1.00 24.55 99 GLU A C 1
ATOM 681 O O . GLU A 1 99 ? 5.808 35.488 49.387 1.00 24.75 99 GLU A O 1
ATOM 687 N N . ALA A 1 100 ? 4.497 36.115 51.104 1.00 23.60 100 ALA A N 1
ATOM 688 C CA . ALA A 1 100 ? 3.911 34.798 51.299 1.00 23.10 100 ALA A CA 1
ATOM 689 C C . ALA A 1 100 ? 3.172 34.330 50.053 1.00 22.75 100 ALA A C 1
ATOM 690 O O . ALA A 1 100 ? 3.266 33.161 49.660 1.00 22.89 100 ALA A O 1
ATOM 692 N N . ASN A 1 101 ? 2.419 35.239 49.445 1.00 19.86 101 ASN A N 1
ATOM 693 C CA . ASN A 1 101 ? 1.666 34.910 48.243 1.00 18.92 101 ASN A CA 1
ATOM 694 C C . ASN A 1 101 ? 2.638 34.583 47.124 1.00 18.36 101 ASN A C 1
ATOM 695 O O . ASN A 1 101 ? 2.385 33.694 46.307 1.00 17.93 101 ASN A O 1
ATOM 700 N N . CYS A 1 102 ? 3.735 35.332 47.074 1.00 17.25 102 CYS A N 1
ATOM 701 C CA . CYS A 1 102 ? 4.750 35.133 46.050 1.00 17.96 102 CYS A CA 1
ATOM 702 C C . CYS A 1 102 ? 5.366 33.745 46.161 1.00 18.59 102 CYS A C 1
ATOM 703 O O . CYS A 1 102 ? 5.455 33.024 45.166 1.00 17.54 102 CYS A O 1
ATOM 706 N N . ILE A 1 103 ? 5.766 33.366 47.373 1.00 18.40 103 ILE A N 1
ATOM 707 C CA . ILE A 1 103 ? 6.383 32.053 47.602 1.00 20.27 103 ILE A CA 1
ATOM 708 C C . ILE A 1 103 ? 5.464 30.910 47.219 1.00 19.53 103 ILE A C 1
ATOM 709 O O . ILE A 1 103 ? 5.880 29.957 46.542 1.00 19.77 103 ILE A O 1
ATOM 714 N N . ALA A 1 104 ? 4.217 30.998 47.663 1.00 17.46 104 ALA A N 1
ATOM 715 C CA . ALA A 1 104 ? 3.232 29.977 47.365 1.00 18.45 104 ALA A CA 1
ATOM 716 C C . ALA A 1 104 ? 3.046 29.838 45.856 1.00 18.15 104 ALA A C 1
ATOM 717 O O . ALA A 1 104 ? 3.014 28.724 45.329 1.00 16.93 104 ALA A O 1
ATOM 719 N N . ARG A 1 105 ? 2.913 30.963 45.157 1.00 15.18 105 ARG A N 1
ATOM 720 C CA . ARG A 1 105 ? 2.735 30.911 43.711 1.00 15.06 105 ARG A CA 1
ATOM 721 C C . ARG A 1 105 ? 3.977 30.348 43.016 1.00 15.51 105 ARG A C 1
ATOM 722 O O . ARG A 1 105 ? 3.870 29.576 42.055 1.00 15.96 105 ARG A O 1
ATOM 730 N N . VAL A 1 106 ? 5.153 30.743 43.489 1.00 13.98 106 VAL A N 1
ATOM 731 C CA . VAL A 1 106 ? 6.396 30.241 42.911 1.00 15.29 106 VAL A CA 1
ATOM 732 C C . VAL A 1 106 ? 6.438 28.723 43.102 1.00 16.58 106 VAL A C 1
ATOM 733 O O . VAL A 1 106 ? 6.816 27.988 42.194 1.00 17.00 106 VAL A O 1
ATOM 737 N N . ASN A 1 107 ? 6.055 28.255 44.287 1.00 16.16 107 ASN A N 1
ATOM 738 C CA . ASN A 1 107 ? 6.101 26.817 44.549 1.00 18.37 107 ASN A CA 1
ATOM 739 C C . ASN A 1 107 ? 5.164 26.018 43.661 1.00 17.98 107 ASN A C 1
ATOM 740 O O . ASN A 1 107 ? 5.483 24.892 43.265 1.00 17.09 107 ASN A O 1
ATOM 745 N N . THR A 1 108 ? 4.009 26.592 43.343 1.00 17.71 108 THR A N 1
ATOM 746 C CA . THR A 1 108 ? 3.066 25.921 42.465 1.00 18.23 108 THR A CA 1
ATOM 747 C C . THR A 1 108 ? 3.691 25.826 41.069 1.00 18.09 108 THR A C 1
ATOM 748 O O . THR A 1 108 ? 3.541 24.811 40.382 1.00 18.22 108 THR A O 1
ATOM 752 N N . ALA A 1 109 ? 4.404 26.878 40.662 1.00 15.76 109 ALA A N 1
ATOM 753 C CA . ALA A 1 109 ? 5.061 26.891 39.357 1.00 14.69 109 ALA A CA 1
ATOM 754 C C . ALA A 1 109 ? 6.180 25.843 39.325 1.00 13.02 109 ALA A C 1
ATOM 755 O O . ALA A 1 109 ? 6.316 25.096 38.350 1.00 13.52 109 ALA A O 1
ATOM 757 N N . LYS A 1 110 ? 6.975 25.784 40.393 1.00 12.62 110 LYS A N 1
ATOM 758 C CA . LYS A 1 110 ? 8.067 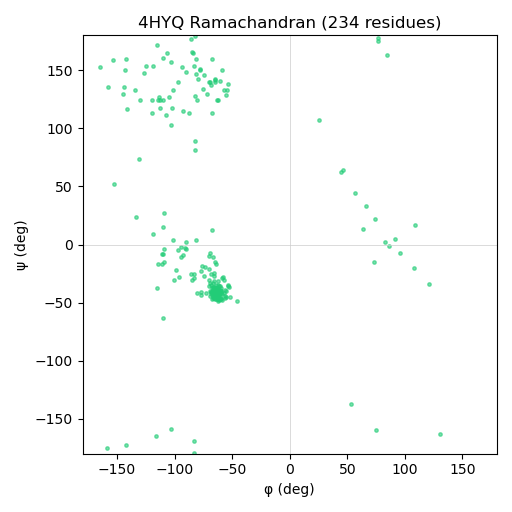24.813 40.454 1.00 13.98 110 LYS A CA 1
ATOM 759 C C . LYS A 1 110 ? 7.532 23.389 40.380 1.00 15.83 110 LYS A C 1
ATOM 760 O O . LYS A 1 110 ? 8.163 22.524 39.766 1.00 15.46 110 LYS A O 1
ATOM 766 N N . ALA A 1 111 ? 6.369 23.137 40.982 1.00 14.06 111 ALA A N 1
ATOM 767 C CA . ALA A 1 111 ? 5.805 21.788 40.948 1.00 16.85 111 ALA A CA 1
ATOM 768 C C . ALA A 1 111 ? 5.430 21.409 39.521 1.00 16.78 111 ALA A C 1
ATOM 769 O O . ALA A 1 111 ? 5.587 20.258 39.122 1.00 18.29 111 ALA A O 1
ATOM 771 N N . PHE A 1 112 ? 4.934 22.380 38.759 1.00 15.74 112 PHE A N 1
ATOM 772 C CA . PHE A 1 112 ? 4.545 22.159 37.365 1.00 15.07 112 PHE A CA 1
ATOM 773 C C . PHE A 1 112 ? 5.797 21.900 36.535 1.00 15.50 112 PHE A C 1
ATOM 774 O O . PHE A 1 112 ? 5.807 21.038 35.655 1.00 15.72 112 PHE A O 1
ATOM 782 N N . VAL A 1 113 ? 6.850 22.657 36.820 1.00 14.26 113 VAL A N 1
ATOM 783 C CA . VAL A 1 113 ? 8.111 22.524 36.101 1.00 15.25 113 VAL A CA 1
ATOM 784 C C . VAL A 1 113 ? 8.692 21.124 36.247 1.00 17.01 113 VAL A C 1
ATOM 785 O O . VAL A 1 113 ? 9.205 20.565 35.282 1.00 16.52 113 VAL A O 1
ATOM 789 N N . GLU A 1 114 ? 8.600 20.554 37.445 1.00 17.32 114 GLU A N 1
ATOM 790 C CA . GLU A 1 114 ? 9.138 19.215 37.686 1.00 20.97 114 GLU A CA 1
ATOM 791 C C . GLU A 1 114 ? 8.278 18.084 37.148 1.00 20.84 114 GLU A C 1
ATOM 792 O O . GLU A 1 114 ? 8.793 17.114 36.591 1.00 21.76 114 GLU A O 1
ATOM 798 N N . SER A 1 115 ? 6.967 18.213 37.305 1.00 19.92 115 SER A N 1
ATOM 799 C CA . SER A 1 115 ? 6.051 17.146 36.927 1.00 20.53 115 SER A CA 1
ATOM 800 C C . SER A 1 115 ? 5.368 17.177 35.575 1.00 20.50 115 SER A C 1
ATOM 801 O O . SER A 1 115 ? 5.029 16.128 35.030 1.00 22.82 115 SER A O 1
ATOM 804 N N . THR A 1 116 ? 5.152 18.365 35.031 1.00 18.20 116 THR A N 1
ATOM 805 C CA . THR A 1 116 ? 4.431 18.468 33.780 1.00 17.43 116 THR A CA 1
ATOM 806 C C . THR A 1 116 ? 5.213 19.005 32.594 1.00 15.61 116 THR A C 1
ATOM 807 O O . THR A 1 116 ? 5.034 18.553 31.459 1.00 15.54 116 THR A O 1
ATOM 811 N N . LEU A 1 117 ? 6.075 19.977 32.839 1.00 13.83 117 LEU A N 1
ATOM 812 C CA . LEU A 1 117 ? 6.837 20.548 31.748 1.00 13.89 117 LEU A CA 1
ATOM 813 C C . LEU A 1 117 ? 7.724 19.559 30.979 1.00 13.66 117 LEU A C 1
ATOM 814 O O . LEU A 1 117 ? 7.805 19.630 29.758 1.00 13.66 117 LEU A O 1
ATOM 819 N N . PRO A 1 118 ? 8.396 18.621 31.672 1.00 13.13 118 PRO A N 1
ATOM 820 C CA . PRO A 1 118 ? 9.244 17.699 30.899 1.00 13.29 118 PRO A CA 1
ATOM 821 C C . PRO A 1 118 ? 8.532 17.022 29.728 1.00 14.58 118 PRO A C 1
ATOM 822 O O . PRO A 1 118 ? 9.078 16.941 28.625 1.00 16.11 118 PRO A O 1
ATOM 826 N N . GLY A 1 119 ? 7.318 16.536 29.966 1.00 14.66 119 GLY A N 1
ATOM 827 C CA . GLY A 1 119 ? 6.570 15.868 28.907 1.00 14.48 119 GLY A CA 1
ATOM 828 C C . GLY A 1 119 ? 6.241 16.769 27.734 1.00 15.51 119 GLY A C 1
ATOM 829 O O . GLY A 1 119 ? 6.299 16.341 26.572 1.00 14.56 119 GLY A O 1
ATOM 830 N N . ARG A 1 120 ? 5.889 18.021 28.025 1.00 14.60 120 ARG A N 1
ATOM 831 C CA . ARG A 1 120 ? 5.568 18.969 26.967 1.00 13.98 120 ARG A CA 1
ATOM 832 C C . ARG A 1 120 ? 6.812 19.313 26.170 1.00 13.27 120 ARG A C 1
ATOM 833 O O . ARG A 1 120 ? 6.745 19.437 24.951 1.00 13.29 120 ARG A O 1
ATOM 841 N N . LEU A 1 121 ? 7.939 19.488 26.856 1.00 12.75 121 LEU A N 1
ATOM 842 C CA . LEU A 1 121 ? 9.188 19.788 26.163 1.00 13.18 121 LEU A CA 1
ATOM 843 C C . LEU A 1 121 ? 9.580 18.598 25.276 1.00 13.81 121 LEU A C 1
ATOM 844 O O . LEU A 1 121 ? 10.026 18.787 24.145 1.00 13.06 121 LEU A O 1
ATOM 849 N N . ASP A 1 122 ? 9.416 17.371 25.775 1.00 14.77 122 ASP A N 1
ATOM 850 C CA . ASP A 1 122 ? 9.754 16.207 24.944 1.00 17.02 122 ASP A CA 1
ATOM 851 C C . ASP A 1 122 ? 8.927 16.215 23.660 1.00 17.31 122 ASP A C 1
ATOM 852 O O . ASP A 1 122 ? 9.442 15.919 22.578 1.00 18.00 122 ASP A O 1
ATOM 857 N N . SER A 1 123 ? 7.641 16.538 23.789 1.00 16.49 123 SER A N 1
ATOM 858 C CA . SER A 1 123 ? 6.744 16.598 22.644 1.00 16.86 123 SER A CA 1
ATOM 859 C C . SER A 1 123 ? 7.223 17.635 21.616 1.00 16.14 123 SER A C 1
ATOM 860 O O . SER A 1 123 ? 7.250 17.373 20.411 1.00 15.98 123 SER A O 1
ATOM 863 N N . VAL A 1 124 ? 7.598 18.821 22.082 1.00 14.33 124 VAL A N 1
ATOM 864 C CA . VAL A 1 124 ? 8.075 19.847 21.165 1.00 11.91 124 VAL A CA 1
ATOM 865 C C . VAL A 1 124 ? 9.417 19.440 20.554 1.00 12.24 124 VAL A C 1
ATOM 866 O O . VAL A 1 124 ? 9.603 19.523 19.338 1.00 11.76 124 VAL A O 1
ATOM 870 N N . TYR A 1 125 ? 10.344 18.984 21.399 1.00 11.45 125 TYR A N 1
ATOM 871 C CA . TYR A 1 125 ? 11.679 18.623 20.919 1.00 10.85 125 TYR A CA 1
ATOM 872 C C . TYR A 1 125 ? 11.613 17.471 19.908 1.00 10.92 125 TYR A C 1
ATOM 873 O O . TYR A 1 125 ? 12.307 17.488 18.899 1.00 11.04 125 TYR A O 1
ATOM 882 N N . SER A 1 126 ? 10.773 16.482 20.169 1.00 12.07 126 SER A N 1
ATOM 883 C CA . SER A 1 126 ? 10.658 15.361 19.240 1.00 13.90 126 SER A CA 1
ATOM 884 C C . SER A 1 126 ? 10.071 15.765 17.895 1.00 14.65 126 SER A C 1
ATOM 885 O O . SER A 1 126 ? 10.527 15.295 16.851 1.00 14.21 126 SER A O 1
ATOM 888 N N . GLN A 1 127 ? 9.064 16.636 17.909 1.00 13.41 127 GLN A N 1
ATOM 889 C CA . GLN A 1 127 ? 8.452 17.081 16.660 1.00 13.92 127 GLN A CA 1
ATOM 890 C C . GLN A 1 127 ? 9.387 17.969 15.849 1.00 11.04 127 GLN A C 1
ATOM 891 O O . GLN A 1 127 ? 9.347 17.957 14.627 1.00 12.30 127 GLN A O 1
ATOM 897 N N . VAL A 1 128 ? 10.216 18.760 16.523 1.00 10.34 128 VAL A N 1
ATOM 898 C CA . VAL A 1 128 ? 11.163 19.609 15.814 1.00 9.66 128 VAL A CA 1
ATOM 899 C C . VAL A 1 128 ? 12.110 18.702 15.017 1.00 11.29 128 VAL A C 1
ATOM 900 O O . VAL A 1 128 ? 12.368 18.940 13.839 1.00 10.62 128 VAL A O 1
ATOM 904 N N . ARG A 1 129 ? 12.626 17.670 15.681 1.00 10.97 129 ARG A N 1
ATOM 905 C CA . ARG A 1 129 ? 13.548 16.726 15.043 1.00 12.55 129 ARG A CA 1
ATOM 906 C C . ARG A 1 129 ? 12.874 15.966 13.906 1.00 12.98 129 ARG A C 1
ATOM 907 O O . ARG A 1 129 ? 13.493 15.697 12.870 1.00 12.90 129 ARG A O 1
ATOM 915 N N . ALA A 1 130 ? 11.604 15.625 14.082 1.00 12.94 130 ALA A N 1
ATOM 916 C CA . ALA A 1 130 ? 10.896 14.893 13.038 1.00 14.56 130 ALA A CA 1
ATOM 917 C C . ALA A 1 130 ? 10.773 15.705 11.756 1.00 14.70 130 ALA A C 1
ATOM 918 O O . ALA A 1 130 ? 10.893 15.170 10.651 1.00 15.44 130 ALA A O 1
ATOM 920 N N . LYS A 1 131 ? 10.553 17.008 11.891 1.00 14.21 131 LYS A N 1
ATOM 921 C CA . LYS A 1 131 ? 10.394 17.868 10.725 1.00 14.39 131 LYS A CA 1
ATOM 922 C C . LYS A 1 131 ? 11.706 18.389 10.136 1.00 14.70 131 LYS A C 1
ATOM 923 O O . LYS A 1 131 ? 11.779 18.712 8.950 1.00 13.65 131 LYS A O 1
ATOM 929 N N . ALA A 1 132 ? 12.742 18.471 10.962 1.00 12.86 132 ALA A N 1
ATOM 930 C CA . ALA A 1 132 ? 14.052 18.950 10.527 1.00 10.98 132 ALA A CA 1
ATOM 931 C C . ALA A 1 132 ? 15.093 17.932 11.012 1.00 12.40 132 ALA A C 1
ATOM 932 O O . ALA A 1 132 ? 15.859 18.188 11.940 1.00 12.07 132 ALA A O 1
ATOM 934 N N . PRO A 1 133 ? 15.146 16.764 10.356 1.00 13.16 133 PRO A N 1
ATOM 935 C CA . PRO A 1 133 ? 16.084 15.692 10.721 1.00 13.26 133 PRO A CA 1
ATOM 936 C C . PRO A 1 133 ? 17.562 16.048 10.821 1.00 13.82 133 PRO A C 1
ATOM 937 O O . PRO A 1 133 ? 18.274 15.529 11.686 1.00 14.75 133 PRO A O 1
ATOM 941 N N . SER A 1 134 ? 18.033 16.930 9.950 1.00 12.80 134 SER A N 1
ATOM 942 C CA . SER A 1 134 ? 19.447 17.259 9.924 1.00 12.52 134 SER A CA 1
ATOM 943 C C . SER A 1 134 ? 19.901 18.496 10.670 1.00 12.61 134 SER A C 1
ATOM 944 O O . SER A 1 134 ? 21.090 18.752 10.758 1.00 12.20 134 SER A O 1
ATOM 947 N N . ALA A 1 135 ? 18.970 19.261 11.227 1.00 12.04 135 ALA A N 1
ATOM 948 C CA . ALA A 1 135 ? 19.379 20.492 11.883 1.00 11.11 135 ALA A CA 1
ATOM 949 C C . ALA A 1 135 ? 20.059 20.367 13.229 1.00 11.40 135 ALA A C 1
ATOM 950 O O . ALA A 1 135 ? 19.754 19.472 14.022 1.00 11.52 135 ALA A O 1
ATOM 952 N N . ASN A 1 136 ? 20.991 21.282 13.470 1.00 11.58 136 ASN A N 1
ATOM 953 C CA . ASN A 1 136 ? 21.654 21.369 14.764 1.00 11.77 136 ASN A CA 1
ATOM 954 C C . ASN A 1 136 ? 20.597 22.187 15.519 1.00 12.31 136 ASN A C 1
ATOM 955 O O . ASN A 1 136 ? 20.158 23.224 15.021 1.00 12.37 136 ASN A O 1
ATOM 960 N N . VAL A 1 137 ? 20.166 21.706 16.680 1.00 9.74 137 VAL A N 1
ATOM 961 C CA . VAL A 1 137 ? 19.143 22.399 17.465 1.00 11.73 137 VAL A CA 1
ATOM 962 C C . VAL A 1 137 ? 19.764 22.926 18.747 1.00 11.90 137 VAL A C 1
ATOM 963 O O . VAL A 1 137 ? 20.379 22.173 19.509 1.00 11.43 137 VAL A O 1
ATOM 967 N N . VAL A 1 138 ? 19.634 24.229 18.961 1.00 10.83 138 VAL A N 1
ATOM 968 C CA . VAL A 1 138 ? 20.180 24.868 20.145 1.00 10.38 138 VAL A CA 1
ATOM 969 C C . VAL A 1 138 ? 19.005 25.345 21.001 1.00 11.10 138 VAL A C 1
ATOM 970 O O . VAL A 1 138 ? 18.202 26.175 20.552 1.00 10.45 138 VAL A O 1
ATOM 974 N N . VAL A 1 139 ? 18.882 24.799 22.210 1.00 10.91 139 VAL A N 1
ATOM 975 C CA . VAL A 1 139 ? 17.809 25.215 23.116 1.00 10.53 139 VAL A CA 1
ATOM 976 C C . VAL A 1 139 ? 18.481 26.142 24.116 1.00 11.49 139 VAL A C 1
ATOM 977 O O . VAL A 1 139 ? 19.389 25.731 24.841 1.00 10.10 139 VAL A O 1
ATOM 981 N N . LEU A 1 140 ? 18.058 27.406 24.153 1.00 9.38 140 LEU A N 1
ATOM 982 C CA . LEU A 1 140 ? 18.670 28.339 25.081 1.00 11.00 140 LEU A CA 1
ATOM 983 C C . LEU A 1 140 ? 17.821 28.434 26.332 1.00 12.02 140 LEU A C 1
ATOM 984 O O . LEU A 1 140 ? 16.593 28.426 26.257 1.00 11.33 140 LEU A O 1
ATOM 989 N N . GLY A 1 141 ? 18.484 28.500 27.483 1.00 9.64 141 GLY A N 1
ATOM 990 C CA . GLY A 1 141 ? 17.769 28.588 28.744 1.00 10.14 141 GLY A CA 1
ATOM 991 C C . GLY A 1 141 ? 17.376 30.026 29.026 1.00 10.06 141 GLY A C 1
ATOM 992 O O . GLY A 1 141 ? 17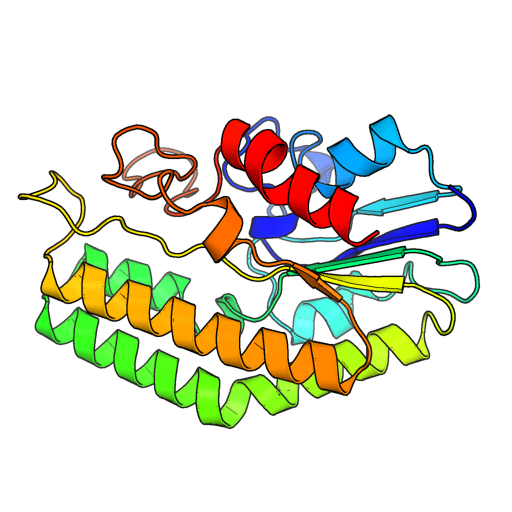.489 30.899 28.151 1.00 9.50 141 GLY A O 1
ATOM 993 N N . TYR A 1 142 ? 16.924 30.272 30.251 1.00 9.95 142 TYR A N 1
ATOM 994 C CA . TYR A 1 142 ? 16.515 31.619 30.660 1.00 9.66 142 TYR A CA 1
ATOM 995 C C . TYR A 1 142 ? 17.505 32.190 31.660 1.00 11.66 142 TYR A C 1
ATOM 996 O O . TYR A 1 142 ? 18.271 31.453 32.279 1.00 13.48 142 TYR A O 1
ATOM 1005 N N . PRO A 1 143 ? 17.515 33.518 31.821 1.00 12.07 143 PRO A N 1
ATOM 1006 C CA . PRO A 1 143 ? 18.454 34.086 32.787 1.00 11.41 143 PRO A CA 1
ATOM 1007 C C . PRO A 1 143 ? 17.855 34.026 34.185 1.00 13.65 143 PRO A C 1
ATOM 1008 O O . PRO A 1 143 ? 16.652 33.783 34.350 1.00 12.82 143 PRO A O 1
ATOM 1012 N N . ARG A 1 144 ? 18.707 34.209 35.188 1.00 14.30 144 ARG A N 1
ATOM 1013 C CA . ARG A 1 144 ? 18.239 34.309 36.563 1.00 14.58 144 ARG A CA 1
ATOM 1014 C C . ARG A 1 144 ? 17.823 35.773 36.533 1.00 14.34 144 ARG A C 1
ATOM 1015 O O . ARG A 1 144 ? 18.457 36.569 35.843 1.00 15.37 144 ARG A O 1
ATOM 1023 N N . PHE A 1 145 ? 16.781 36.150 37.263 1.00 13.78 145 PHE A N 1
ATOM 1024 C CA . PHE A 1 145 ? 16.331 37.536 37.198 1.00 14.74 145 PHE A CA 1
ATOM 1025 C C . PHE A 1 145 ? 17.052 38.508 38.121 1.00 14.45 145 PHE A C 1
ATOM 1026 O O . PHE A 1 145 ? 17.214 39.682 37.782 1.00 13.80 145 PHE A O 1
ATOM 1034 N N . TYR A 1 146 ? 17.506 38.011 39.266 1.00 15.06 146 TYR A N 1
ATOM 1035 C CA . TYR A 1 146 ? 18.129 38.876 40.253 1.00 16.94 146 TYR A CA 1
ATOM 1036 C C . TYR A 1 146 ? 19.516 38.574 40.769 1.00 19.69 146 TYR A C 1
ATOM 1037 O O . TYR A 1 146 ? 19.960 37.431 40.804 1.00 19.74 146 TYR A O 1
ATOM 1046 N N . LYS A 1 147 ? 20.171 39.647 41.198 1.00 22.44 147 LYS A N 1
ATOM 1047 C CA . LYS A 1 147 ? 21.466 39.570 41.843 1.00 27.80 147 LYS A CA 1
ATOM 1048 C C . LYS A 1 147 ? 21.027 39.831 43.279 1.00 30.66 147 LYS A C 1
ATOM 1049 O O . LYS A 1 147 ? 20.306 40.796 43.545 1.00 29.65 147 LYS A O 1
ATOM 1055 N N . LEU A 1 148 ? 21.404 38.956 44.199 1.00 33.29 148 LEU A N 1
ATOM 1056 C CA . LEU A 1 148 ? 21.019 39.141 45.589 1.00 36.91 148 LEU A CA 1
ATOM 1057 C C . LEU A 1 148 ? 22.084 40.025 46.223 1.00 39.82 148 LEU A C 1
ATOM 1058 O O . LEU A 1 148 ? 23.239 39.620 46.356 1.00 40.18 148 LEU A O 1
ATOM 1063 N N . ASN A 1 149 ? 21.695 41.239 46.594 1.00 42.19 149 ASN A N 1
ATOM 1064 C CA . ASN A 1 149 ? 22.631 42.183 47.193 1.00 45.18 149 ASN A CA 1
ATOM 1065 C C . ASN A 1 149 ? 21.964 42.996 48.295 1.00 46.32 149 ASN A C 1
ATOM 1066 O O . ASN A 1 149 ? 20.818 42.736 48.664 1.00 46.96 149 ASN A O 1
ATOM 1071 N N . GLY A 1 150 ? 22.688 43.989 48.807 1.00 48.01 150 GLY A N 1
ATOM 1072 C CA . GLY A 1 150 ? 22.167 44.828 49.874 1.00 49.28 150 GLY A CA 1
ATOM 1073 C C . GLY A 1 150 ? 21.006 45.717 49.466 1.00 50.16 150 GLY A C 1
ATOM 1074 O O . GLY A 1 150 ? 21.181 46.640 48.663 1.00 50.69 150 GLY A O 1
ATOM 1075 N N . THR A 1 151 ? 19.830 45.440 50.034 1.00 49.99 151 THR A N 1
ATOM 1076 C CA . THR A 1 151 ? 18.599 46.185 49.760 1.00 49.40 151 THR A CA 1
ATOM 1077 C C . THR A 1 151 ? 18.585 46.871 48.395 1.00 48.08 151 THR A C 1
ATOM 1078 O O . THR A 1 151 ? 19.259 47.880 48.181 1.00 49.26 151 THR A O 1
ATOM 1082 N N . CYS A 1 152 ? 17.803 46.321 47.475 1.00 45.07 152 CYS A N 1
ATOM 1083 C CA . CYS A 1 152 ? 17.698 46.871 46.129 1.00 41.98 152 CYS A CA 1
ATOM 1084 C C . CYS A 1 152 ? 16.314 47.489 45.930 1.00 40.67 152 CYS A C 1
ATOM 1085 O O . CYS A 1 152 ? 15.295 46.823 46.125 1.00 40.52 152 CYS A O 1
ATOM 1088 N N . VAL A 1 153 ? 16.285 48.767 45.553 1.00 39.47 153 VAL A N 1
ATOM 1089 C CA . VAL A 1 153 ? 15.025 49.485 45.345 1.00 37.13 153 VAL A CA 1
ATOM 1090 C C . VAL A 1 153 ? 14.166 48.919 44.219 1.00 36.10 153 VAL A C 1
ATOM 1091 O O . VAL A 1 153 ? 14.622 48.801 43.077 1.00 34.62 153 VAL A O 1
ATOM 1095 N N . ALA A 1 154 ? 12.920 48.581 44.563 1.00 34.85 154 ALA A N 1
ATOM 1096 C CA . ALA A 1 154 ? 11.935 48.016 43.633 1.00 34.26 154 ALA A CA 1
ATOM 1097 C C . ALA A 1 154 ? 12.231 46.559 43.262 1.00 33.73 154 ALA A C 1
ATOM 1098 O O . ALA A 1 154 ? 11.364 45.848 42.735 1.00 33.66 154 ALA A O 1
ATOM 1100 N N . GLY A 1 155 ? 13.455 46.124 43.556 1.00 32.90 155 GLY A N 1
ATOM 1101 C CA . GLY A 1 155 ? 13.871 44.761 43.261 1.00 31.89 155 GLY A CA 1
ATOM 1102 C C . GLY A 1 155 ? 13.233 43.611 44.028 1.00 32.01 155 GLY A C 1
ATOM 1103 O O . GLY A 1 155 ? 13.756 42.496 43.948 1.00 32.14 155 GLY A O 1
ATOM 1104 N N . LEU A 1 156 ? 12.142 43.873 44.753 1.00 30.57 156 LEU A N 1
ATOM 1105 C CA . LEU A 1 156 ? 11.432 42.854 45.552 1.00 30.05 156 LEU A CA 1
ATOM 1106 C C . LEU A 1 156 ? 12.166 42.553 46.841 1.00 27.48 156 LEU A C 1
ATOM 1107 O O . LEU A 1 156 ? 13.282 43.051 47.068 1.00 28.83 156 LEU A O 1
ATOM 1112 N N . THR A 1 157 ? 11.578 41.720 47.703 1.00 26.17 157 THR A N 1
ATOM 1113 C CA . THR A 1 157 ? 12.273 41.383 48.928 1.00 25.56 157 THR A CA 1
ATOM 1114 C C . THR A 1 157 ? 13.281 40.290 48.587 1.00 26.10 157 THR A C 1
ATOM 1115 O O . THR A 1 157 ? 13.156 39.591 47.569 1.00 25.19 157 THR A O 1
ATOM 1119 N N . GLU A 1 158 ? 14.280 40.145 49.451 1.00 26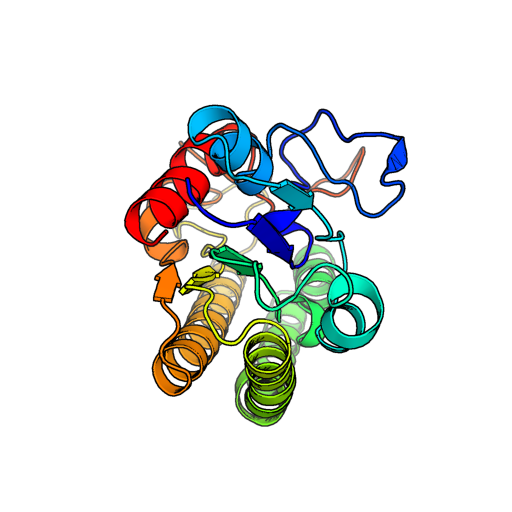.61 158 GLU A N 1
ATOM 1120 C CA . GLU A 1 158 ? 15.301 39.137 49.279 1.00 26.81 158 GLU A CA 1
ATOM 1121 C C . GLU A 1 158 ? 14.677 37.754 49.185 1.00 25.66 158 GLU A C 1
ATOM 1122 O O . GLU A 1 158 ? 15.060 36.952 48.332 1.00 25.12 158 GLU A O 1
ATOM 1128 N N . GLY A 1 159 ? 13.720 37.478 50.067 1.00 22.51 159 GLY A N 1
ATOM 1129 C CA . GLY A 1 159 ? 13.071 36.184 50.054 1.00 20.16 159 GLY A CA 1
ATOM 1130 C C . GLY A 1 159 ? 12.392 35.896 48.728 1.00 18.11 159 GLY A C 1
ATOM 1131 O O . GLY A 1 159 ? 12.409 34.756 48.256 1.00 17.25 159 GLY A O 1
ATOM 1132 N N . GLU A 1 160 ? 11.793 36.922 48.124 1.00 15.96 160 GLU A N 1
ATOM 1133 C CA . GLU A 1 160 ? 11.101 36.753 46.841 1.00 15.44 160 GLU A CA 1
ATOM 1134 C C . GLU A 1 160 ? 12.109 36.564 45.713 1.00 15.08 160 GLU A C 1
ATOM 1135 O O . GLU A 1 160 ? 11.915 35.719 44.831 1.00 13.30 160 GLU A O 1
ATOM 1141 N N . ARG A 1 161 ? 13.186 37.343 45.746 1.00 15.43 161 ARG A N 1
ATOM 1142 C CA . ARG A 1 161 ? 14.228 37.226 44.731 1.00 16.41 161 ARG A CA 1
ATOM 1143 C C . ARG A 1 161 ? 14.858 35.840 44.776 1.00 17.20 161 ARG A C 1
ATOM 1144 O O .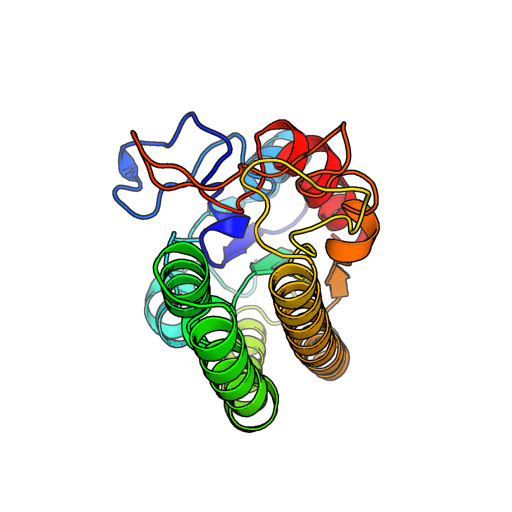 ARG A 1 161 ? 15.160 35.249 43.747 1.00 16.01 161 ARG A O 1
ATOM 1152 N N . THR A 1 162 ? 15.069 35.335 45.984 1.00 17.09 162 THR A N 1
ATOM 1153 C CA . THR A 1 162 ? 15.660 34.018 46.170 1.00 16.52 162 THR A CA 1
ATOM 1154 C C . THR A 1 162 ? 14.760 32.931 45.606 1.00 16.08 162 THR A C 1
ATOM 1155 O O . THR A 1 162 ? 15.220 31.998 44.939 1.00 16.51 162 THR A O 1
ATOM 1159 N N . ALA A 1 163 ? 13.469 33.063 45.874 1.00 14.19 163 ALA A N 1
ATOM 1160 C CA . ALA A 1 163 ? 12.489 32.100 45.414 1.00 14.10 163 ALA A CA 1
ATOM 1161 C C . ALA A 1 163 ? 12.394 32.120 43.897 1.00 14.19 163 ALA A C 1
ATOM 1162 O O . ALA A 1 163 ? 12.347 31.071 43.260 1.00 13.78 163 ALA A O 1
ATOM 1164 N N . ILE A 1 164 ? 12.383 33.318 43.321 1.00 13.07 164 ILE A N 1
ATOM 1165 C CA . ILE A 1 164 ? 12.285 33.467 41.867 1.00 14.04 164 ILE A CA 1
ATOM 1166 C C . ILE A 1 164 ? 13.537 32.921 41.173 1.00 12.24 164 ILE A C 1
ATOM 1167 O O . ILE A 1 164 ? 13.447 32.236 40.152 1.00 12.21 164 ILE A O 1
ATOM 1172 N N . ASN A 1 165 ? 14.707 33.224 41.725 1.00 11.36 165 ASN A N 1
ATOM 1173 C CA . ASN A 1 165 ? 15.945 32.715 41.148 1.00 12.91 165 ASN A CA 1
ATOM 1174 C C . ASN A 1 165 ? 15.961 31.193 41.230 1.00 12.87 165 ASN A C 1
ATOM 1175 O O . ASN A 1 165 ? 16.439 30.510 40.317 1.00 13.04 165 ASN A O 1
ATOM 1180 N N . GLY A 1 166 ? 15.433 30.668 42.331 1.00 13.20 166 GLY A N 1
ATOM 1181 C CA . GLY A 1 166 ? 15.394 29.231 42.517 1.00 13.70 166 GLY A CA 1
ATOM 1182 C C . GLY A 1 166 ? 14.518 28.571 41.475 1.00 15.39 166 GLY A C 1
ATOM 1183 O O . GLY A 1 166 ? 14.818 27.476 40.997 1.00 13.87 166 GLY A O 1
ATOM 1184 N N . ALA A 1 167 ? 13.418 29.239 41.130 1.00 13.63 167 ALA A N 1
ATOM 1185 C CA . ALA A 1 167 ? 12.503 28.732 40.118 1.00 14.53 167 ALA A CA 1
ATOM 1186 C C . ALA A 1 167 ? 13.203 28.716 38.754 1.00 14.15 167 ALA A C 1
ATOM 1187 O O . ALA A 1 167 ? 13.055 27.763 37.981 1.00 12.19 167 ALA A O 1
ATOM 1189 N N . ALA A 1 168 ? 13.965 29.766 38.450 1.00 12.15 168 ALA A N 1
ATOM 1190 C CA . ALA A 1 168 ? 14.683 29.803 37.180 1.00 12.98 168 ALA A CA 1
ATOM 1191 C C . ALA A 1 168 ? 15.675 28.648 37.128 1.00 13.59 168 ALA A C 1
ATOM 1192 O O . ALA A 1 168 ? 15.797 27.971 36.106 1.00 12.62 168 ALA A O 1
ATOM 1194 N N . ASP A 1 169 ? 16.385 28.427 38.232 1.00 13.90 169 ASP A N 1
ATOM 1195 C CA . ASP A 1 169 ? 17.363 27.336 38.289 1.00 14.45 169 ASP A CA 1
ATOM 1196 C C . ASP A 1 169 ? 16.715 25.995 37.970 1.00 14.04 169 ASP A C 1
ATOM 1197 O O . ASP A 1 169 ? 17.252 25.207 37.179 1.00 14.43 169 ASP A O 1
ATOM 1202 N N . LEU A 1 170 ? 15.557 25.741 38.571 1.00 13.15 170 LEU A N 1
ATOM 1203 C CA . LEU A 1 170 ? 14.840 24.489 38.349 1.00 13.33 170 LEU A CA 1
ATOM 1204 C C . LEU A 1 170 ? 14.374 24.376 36.899 1.00 13.54 170 LEU A C 1
ATOM 1205 O O . LEU A 1 170 ? 14.473 23.309 36.280 1.00 13.56 170 LEU A O 1
ATOM 1210 N N . LEU A 1 171 ? 13.858 25.476 36.354 1.00 11.99 171 LEU A N 1
ATOM 1211 C CA . LEU A 1 171 ? 13.397 25.476 34.970 1.00 10.53 171 LEU A CA 1
ATOM 1212 C C . LEU A 1 171 ? 14.568 25.178 34.034 1.00 11.02 171 LEU A C 1
ATOM 1213 O O . LEU A 1 171 ? 14.457 24.338 33.144 1.00 12.33 171 LEU A O 1
ATOM 1218 N N . ASN A 1 172 ? 15.694 25.850 34.253 1.00 10.99 172 ASN A N 1
ATOM 1219 C CA . ASN A 1 172 ? 16.865 25.643 33.400 1.00 11.99 172 ASN A CA 1
ATOM 1220 C C . ASN A 1 172 ? 17.416 24.231 33.549 1.00 13.29 172 ASN A C 1
ATOM 1221 O O . ASN A 1 172 ? 17.953 23.664 32.597 1.00 13.23 172 ASN A O 1
ATOM 1226 N N . SER A 1 173 ? 17.275 23.662 34.739 1.00 12.49 173 SER A N 1
ATOM 1227 C CA . SER A 1 173 ? 17.753 22.299 34.968 1.00 14.99 173 SER A CA 1
ATOM 1228 C C . SER A 1 173 ? 16.927 21.325 34.125 1.00 13.75 173 SER A C 1
ATOM 1229 O O . SER A 1 173 ? 17.476 20.440 33.458 1.00 14.41 173 SER A O 1
ATOM 1232 N N . VAL A 1 174 ? 15.608 21.499 34.137 1.00 12.57 174 VAL A N 1
ATOM 1233 C CA . VAL A 1 174 ? 14.715 20.634 33.368 1.00 12.45 174 VAL A CA 1
ATOM 1234 C C . VAL A 1 174 ? 14.993 20.780 31.876 1.00 12.31 174 VAL A C 1
ATOM 1235 O O . VAL A 1 174 ? 15.051 19.786 31.138 1.00 13.54 174 VAL A O 1
ATOM 1239 N N . ILE A 1 175 ? 15.156 22.019 31.422 1.00 10.58 175 ILE A N 1
ATOM 1240 C CA . ILE A 1 175 ? 15.425 22.263 30.010 1.00 11.46 175 ILE A CA 1
ATOM 1241 C C . ILE A 1 175 ? 16.764 21.658 29.582 1.00 11.80 175 ILE A C 1
ATOM 1242 O O . ILE A 1 175 ? 16.852 20.991 28.550 1.00 12.20 175 ILE A O 1
ATOM 1247 N N . SER A 1 176 ? 17.804 21.883 30.372 1.00 11.93 176 SER A N 1
ATOM 1248 C CA . SER A 1 176 ? 19.121 21.364 30.008 1.00 13.31 176 SER A CA 1
ATOM 1249 C C . SER A 1 176 ? 19.111 19.840 29.908 1.00 14.43 176 SER A C 1
ATOM 1250 O O . SER A 1 176 ? 19.709 19.270 28.990 1.00 13.74 176 SER A O 1
ATOM 1253 N N . LYS A 1 177 ? 18.421 19.187 30.835 1.00 14.74 177 LYS A N 1
ATOM 1254 C CA . LYS A 1 177 ? 18.352 17.733 30.814 1.00 16.35 177 LYS A CA 1
ATOM 1255 C C . LYS A 1 177 ? 17.557 17.241 29.615 1.00 16.16 177 LYS A C 1
ATOM 1256 O O . LYS A 1 177 ? 17.956 16.280 28.958 1.00 15.93 177 LYS A O 1
ATOM 1262 N N . ARG A 1 178 ? 16.438 17.896 29.315 1.00 14.52 178 ARG A N 1
ATOM 1263 C CA . ARG A 1 178 ? 15.647 17.469 28.173 1.00 15.14 178 ARG A CA 1
ATOM 1264 C C . ARG A 1 178 ? 16.427 17.688 26.872 1.00 13.40 178 ARG A C 1
ATOM 1265 O O . ARG A 1 178 ? 16.386 16.852 25.968 1.00 13.40 178 ARG A O 1
ATOM 1273 N N . ALA A 1 179 ? 17.143 18.805 26.770 1.00 12.62 179 ALA A N 1
ATOM 1274 C CA . ALA A 1 179 ? 17.917 19.071 25.562 1.00 12.35 179 ALA A CA 1
ATOM 1275 C C . ALA A 1 179 ? 18.993 17.994 25.361 1.00 14.46 179 ALA A C 1
ATOM 1276 O O . ALA A 1 179 ? 19.143 17.461 24.269 1.00 12.86 179 ALA A O 1
ATOM 1278 N N . ALA A 1 180 ? 19.729 17.665 26.419 1.00 14.65 180 ALA A N 1
ATOM 1279 C CA . ALA A 1 180 ? 20.785 16.652 26.305 1.00 16.54 180 ALA A CA 1
ATOM 1280 C C . ALA A 1 180 ? 20.201 15.307 25.872 1.00 16.50 180 ALA A C 1
ATOM 1281 O O . ALA A 1 180 ? 20.800 14.586 25.070 1.00 16.41 180 ALA A O 1
ATOM 1283 N N . ASP A 1 181 ? 19.029 14.982 26.402 1.00 17.20 181 ASP A N 1
ATOM 1284 C CA . ASP A 1 181 ? 18.334 13.739 26.084 1.00 19.45 181 ASP A CA 1
ATOM 1285 C C . ASP A 1 181 ? 18.032 13.598 24.595 1.00 18.61 181 ASP A C 1
ATOM 1286 O O . ASP A 1 181 ? 17.936 12.479 24.084 1.00 19.00 181 ASP A O 1
ATOM 1291 N N . HIS A 1 182 ? 17.866 14.731 23.911 1.00 15.27 182 HIS A N 1
ATOM 1292 C CA . HIS A 1 182 ? 17.565 14.746 22.480 1.00 14.56 182 HIS A CA 1
ATOM 1293 C C . HIS A 1 182 ? 18.799 15.065 21.630 1.00 13.99 182 HIS A C 1
ATOM 1294 O O . HIS A 1 182 ? 18.691 15.208 20.414 1.00 14.40 182 HIS A O 1
ATOM 1301 N N . GLY A 1 183 ? 19.964 15.194 22.264 1.00 14.32 183 GLY A N 1
ATOM 1302 C CA . GLY A 1 183 ? 21.173 15.504 21.515 1.00 12.61 183 GLY A CA 1
ATOM 1303 C C . GLY A 1 183 ? 21.222 16.945 21.044 1.00 13.31 183 GLY A C 1
ATOM 1304 O O . GLY A 1 183 ? 21.914 17.282 20.079 1.00 13.61 183 GLY A O 1
ATOM 1305 N N . TYR A 1 184 ? 20.461 17.800 21.723 1.00 12.25 184 TYR A N 1
ATOM 1306 C CA . TYR A 1 184 ? 20.416 19.222 21.402 1.00 11.49 184 TYR A CA 1
ATOM 1307 C C . TYR A 1 184 ? 21.417 19.964 22.262 1.00 11.14 184 TYR A C 1
ATOM 1308 O O . TYR A 1 184 ? 21.738 19.521 23.365 1.00 14.30 184 TYR A O 1
ATOM 1317 N N . ALA A 1 185 ? 21.905 21.093 21.764 1.00 10.13 185 ALA A N 1
ATOM 1318 C CA . ALA A 1 185 ? 22.835 21.907 22.540 1.00 10.91 185 ALA A CA 1
ATOM 1319 C C . ALA A 1 185 ? 21.998 22.678 23.552 1.00 11.57 185 ALA A C 1
ATOM 1320 O O . ALA A 1 185 ? 20.821 22.957 23.299 1.00 12.50 185 ALA A O 1
ATOM 1322 N N . TYR A 1 186 ? 22.592 22.972 24.705 1.00 10.91 186 TYR A N 1
ATOM 1323 C CA . TYR A 1 186 ? 21.923 23.773 25.724 1.00 11.63 186 TYR A CA 1
ATOM 1324 C C . TYR A 1 186 ? 22.711 25.068 25.836 1.00 13.15 186 TYR A C 1
ATOM 1325 O O . TYR A 1 186 ? 23.922 25.043 26.072 1.00 12.12 186 TYR A O 1
ATOM 1334 N N . GLY A 1 187 ? 22.024 26.195 25.662 1.00 11.70 187 GLY A N 1
ATOM 1335 C CA . GLY A 1 187 ? 22.671 27.495 25.763 1.00 11.86 187 GLY A CA 1
ATOM 1336 C C . GLY A 1 187 ? 22.531 28.003 27.190 1.00 12.20 187 GLY A C 1
ATOM 1337 O O . GLY A 1 187 ? 21.422 28.275 27.642 1.00 11.03 187 GLY A O 1
ATOM 1338 N N . ASP A 1 188 ? 23.649 28.141 27.900 1.00 11.09 188 ASP A N 1
ATOM 1339 C CA . ASP A 1 188 ? 23.599 28.570 29.295 1.00 12.64 188 ASP A CA 1
ATOM 1340 C C . ASP A 1 188 ? 23.493 30.081 29.443 1.00 12.51 188 ASP A C 1
ATOM 1341 O O . ASP A 1 188 ? 24.478 30.768 29.682 1.00 12.27 188 ASP A O 1
ATOM 1346 N N . ILE A 1 189 ? 22.278 30.590 29.298 1.00 11.98 189 ILE A N 1
ATOM 1347 C CA . ILE A 1 189 ? 22.016 32.020 29.402 1.00 10.80 189 ILE A CA 1
ATOM 1348 C C . ILE A 1 189 ? 22.216 32.526 30.840 1.00 11.67 189 ILE A C 1
ATOM 1349 O O . ILE A 1 189 ? 22.683 33.641 31.040 1.00 11.77 189 ILE A O 1
ATOM 1354 N N . ALA A 1 190 ? 21.882 31.702 31.830 1.00 11.66 190 ALA A N 1
ATOM 1355 C CA . ALA A 1 190 ? 22.050 32.086 33.230 1.00 12.89 190 ALA A CA 1
ATOM 1356 C C . ALA A 1 190 ? 23.521 32.393 33.490 1.00 13.39 190 ALA A C 1
ATOM 1357 O O . ALA A 1 190 ? 23.857 33.371 34.155 1.00 13.18 190 ALA A O 1
ATOM 1359 N N . ALA A 1 191 ? 24.405 31.564 32.939 1.00 13.90 191 ALA A N 1
ATOM 1360 C CA . ALA A 1 191 ? 25.830 31.783 33.120 1.00 13.88 191 ALA A CA 1
ATOM 1361 C C . ALA A 1 191 ? 26.247 33.073 32.417 1.00 14.22 191 ALA A C 1
ATOM 1362 O O . ALA A 1 191 ? 26.953 33.904 32.987 1.00 15.38 191 ALA A O 1
ATOM 1364 N N . ALA A 1 192 ? 25.792 33.253 31.182 1.00 13.69 192 ALA A N 1
ATOM 1365 C CA . ALA A 1 192 ? 26.134 34.447 30.414 1.00 14.40 192 ALA A CA 1
ATOM 1366 C C . ALA A 1 192 ? 25.631 35.736 31.060 1.00 14.58 192 ALA A C 1
ATOM 1367 O O . ALA A 1 192 ? 26.263 36.787 30.920 1.00 16.04 192 ALA A O 1
ATOM 1369 N N . PHE A 1 193 ? 24.501 35.662 31.761 1.00 14.58 193 PHE A N 1
ATOM 1370 C CA . PHE A 1 193 ? 23.923 36.844 32.403 1.00 14.36 193 PHE A CA 1
ATOM 1371 C C . PHE A 1 193 ? 24.397 37.080 33.832 1.00 15.64 193 PHE A C 1
ATOM 1372 O O . PHE A 1 193 ? 23.961 38.028 34.487 1.00 16.10 193 PHE A O 1
ATOM 1380 N N . THR A 1 194 ? 25.300 36.238 34.319 1.00 17.16 194 THR A N 1
ATOM 1381 C CA . THR A 1 194 ? 25.799 36.406 35.679 1.00 18.79 194 THR A CA 1
ATOM 1382 C C . THR A 1 194 ? 26.515 37.748 35.774 1.00 17.98 194 THR A C 1
ATOM 1383 O O . THR A 1 194 ? 27.428 38.032 35.000 1.00 20.35 194 THR A O 1
ATOM 1387 N N . GLY A 1 195 ? 26.084 38.577 36.723 1.00 18.73 195 GLY A N 1
ATOM 1388 C CA . GLY A 1 195 ? 26.666 39.897 36.886 1.00 17.98 195 GLY A CA 1
ATOM 1389 C C . GLY A 1 195 ? 25.921 40.940 36.073 1.00 17.59 195 GLY A C 1
ATOM 1390 O O . GLY A 1 195 ? 26.309 42.112 36.026 1.00 18.11 195 GLY A O 1
ATOM 1391 N N . HIS A 1 196 ? 24.832 40.515 35.435 1.00 16.68 196 HIS A N 1
ATOM 1392 C CA . HIS A 1 196 ? 24.018 41.397 34.601 1.00 16.53 196 HIS A CA 1
ATOM 1393 C C . HIS A 1 196 ? 22.525 41.234 34.888 1.00 15.49 196 HIS A C 1
ATOM 1394 O O . HIS A 1 196 ? 21.691 41.519 34.036 1.00 15.17 196 HIS A O 1
ATOM 1401 N N . GLU A 1 197 ? 22.203 40.755 36.084 1.00 15.51 197 GLU A N 1
ATOM 1402 C CA . GLU A 1 197 ? 20.820 40.577 36.498 1.00 15.09 197 GLU A CA 1
ATOM 1403 C C . GLU A 1 197 ? 20.297 41.895 37.072 1.00 14.82 197 GLU A C 1
ATOM 1404 O O . GLU A 1 197 ? 21.029 42.879 37.152 1.00 14.01 197 GLU A O 1
ATOM 1410 N N . ILE A 1 198 ? 19.023 41.923 37.446 1.00 14.20 198 ILE A N 1
ATOM 1411 C CA . ILE A 1 198 ? 18.447 43.129 38.043 1.00 14.27 198 ILE A CA 1
ATOM 1412 C C . ILE A 1 198 ? 19.121 43.278 39.405 1.00 15.98 198 ILE A C 1
ATOM 1413 O O . ILE A 1 198 ? 19.301 42.294 40.120 1.00 15.77 198 ILE A O 1
ATOM 1418 N N . CYS A 1 199 ? 19.501 44.508 39.736 1.00 18.19 199 CYS A N 1
ATOM 1419 C CA . CYS A 1 199 ? 20.179 44.841 40.989 1.00 20.82 199 CYS A CA 1
ATOM 1420 C C . CYS A 1 199 ? 21.678 44.582 40.911 1.00 21.78 199 CYS A C 1
ATOM 1421 O O . CYS A 1 199 ? 22.393 44.777 41.894 1.00 21.94 199 CYS A O 1
ATOM 1424 N N . SER A 1 200 ? 22.158 44.151 39.748 1.00 19.84 200 SER A N 1
ATOM 1425 C CA . SER A 1 200 ? 23.582 43.863 39.580 1.00 21.57 200 SER A CA 1
ATOM 1426 C C . SER A 1 200 ? 24.447 45.108 39.424 1.00 23.46 200 SER A C 1
ATOM 1427 O O . SER A 1 200 ? 25.657 45.062 39.685 1.00 25.44 200 SER A O 1
ATOM 1430 N N . GLY A 1 201 ? 23.844 46.210 38.991 1.00 22.76 201 GLY A N 1
ATOM 1431 C CA . GLY A 1 201 ? 24.606 47.426 38.780 1.00 24.07 201 GLY A CA 1
ATOM 1432 C C . GLY A 1 201 ? 25.022 47.553 37.323 1.00 24.78 201 GLY A C 1
ATOM 1433 O O . GLY A 1 201 ? 25.568 48.572 36.906 1.00 26.18 201 GLY A O 1
ATOM 1434 N N . ASP A 1 202 ? 24.775 46.501 36.546 1.00 24.00 202 ASP A N 1
ATOM 1435 C CA . ASP A 1 202 ? 25.093 46.484 35.118 1.00 22.58 202 ASP A CA 1
ATOM 1436 C C . ASP A 1 202 ? 24.104 45.510 34.482 1.00 20.19 202 ASP A C 1
ATOM 1437 O O . ASP A 1 202 ? 24.477 44.590 33.745 1.00 18.37 202 ASP A O 1
ATOM 1442 N N . SER A 1 203 ? 22.832 45.741 34.777 1.00 18.07 203 SER A N 1
ATOM 1443 C CA . SER A 1 203 ? 21.760 44.876 34.306 1.00 15.50 203 SER A CA 1
ATOM 1444 C C . SER A 1 203 ? 21.533 44.834 32.804 1.00 15.92 203 SER A C 1
ATOM 1445 O O . SER A 1 203 ? 21.609 45.852 32.118 1.00 14.56 203 SER A O 1
ATOM 1448 N N . TRP A 1 204 ? 21.268 43.622 32.310 1.00 14.04 204 TRP A N 1
ATOM 1449 C CA . TRP A 1 204 ? 20.950 43.388 30.909 1.00 14.07 204 TRP A CA 1
ATOM 1450 C C . TRP A 1 204 ? 19.467 43.005 30.873 1.00 13.14 204 TRP A C 1
ATOM 1451 O O . TRP A 1 204 ? 18.979 42.466 29.875 1.00 11.46 204 TRP A O 1
ATOM 1462 N N . LEU A 1 205 ? 18.764 43.263 31.974 1.00 12.35 205 LEU A N 1
ATOM 1463 C CA . LEU A 1 205 ? 17.339 42.951 32.055 1.00 11.73 205 LEU A CA 1
ATOM 1464 C C . LEU A 1 205 ? 16.521 44.160 32.480 1.00 13.05 205 LEU A C 1
ATOM 1465 O O . LEU A 1 205 ? 16.988 44.992 33.262 1.00 14.32 205 LEU A O 1
ATOM 1470 N N . HIS A 1 206 ? 15.292 44.242 31.979 1.00 12.41 206 HIS A N 1
ATOM 1471 C CA . HIS A 1 206 ? 14.406 45.333 32.363 1.00 12.56 206 HIS A CA 1
ATOM 1472 C C . HIS A 1 206 ? 13.812 45.010 33.719 1.00 13.44 206 HIS A C 1
ATOM 1473 O O . HIS A 1 206 ? 13.496 43.861 34.003 1.00 12.31 206 HIS A O 1
ATOM 1480 N N . SER A 1 207 ? 13.657 46.035 34.549 1.00 14.99 207 SER A N 1
ATOM 1481 C CA . SER A 1 207 ? 13.043 45.857 35.859 1.00 17.81 207 SER A CA 1
ATOM 1482 C C . SER A 1 207 ? 11.535 45.914 35.617 1.00 18.16 207 SER A C 1
ATOM 1483 O O . SER A 1 207 ? 11.093 46.086 34.477 1.00 17.58 207 SER A O 1
ATOM 1486 N N . VAL A 1 208 ? 10.751 45.788 36.681 1.00 17.36 208 VAL A N 1
ATOM 1487 C CA . VAL A 1 208 ? 9.300 45.835 36.556 1.00 17.07 208 VAL A CA 1
ATOM 1488 C C . VAL A 1 208 ? 8.860 47.136 35.902 1.00 16.92 208 VAL A C 1
ATOM 1489 O O . VAL A 1 208 ? 9.321 48.221 36.283 1.00 16.68 208 VAL A O 1
ATOM 1493 N N . LYS A 1 209 ? 7.965 47.027 34.921 1.00 16.96 209 LYS A N 1
ATOM 1494 C CA . LYS A 1 209 ? 7.456 48.203 34.223 1.00 18.26 209 LYS A CA 1
ATOM 1495 C C . LYS A 1 209 ? 6.075 48.575 34.728 1.00 19.24 209 LYS A C 1
ATOM 1496 O O . LYS A 1 209 ? 5.205 47.717 34.865 1.00 19.39 209 LYS A O 1
ATOM 1502 N N . TRP A 1 210 ? 5.882 49.858 35.011 1.00 18.79 210 TRP A N 1
ATOM 1503 C CA . TRP A 1 210 ? 4.598 50.343 35.482 1.00 20.82 210 TRP A CA 1
ATOM 1504 C C . TRP A 1 210 ? 3.938 51.201 34.416 1.00 24.30 210 TRP A C 1
ATOM 1505 O O . TRP A 1 210 ? 2.778 51.585 34.557 1.00 26.56 210 TRP A O 1
ATOM 1516 N N . THR A 1 211 ? 4.691 51.496 33.359 1.00 26.42 211 THR A N 1
ATOM 1517 C CA . THR A 1 211 ? 4.191 52.286 32.237 1.00 28.67 211 THR A CA 1
ATOM 1518 C C . THR A 1 211 ? 4.769 51.708 30.953 1.00 26.98 211 THR A C 1
ATOM 1519 O O . THR A 1 211 ? 5.784 51.015 30.982 1.00 25.58 211 THR A O 1
ATOM 1523 N N . GLY A 1 212 ? 4.119 52.004 29.830 1.00 27.01 212 GLY A N 1
ATOM 1524 C CA . GLY A 1 212 ? 4.591 51.522 28.540 1.00 24.78 212 GLY A CA 1
ATOM 1525 C C . GLY A 1 212 ? 4.340 50.052 28.252 1.00 24.08 212 GLY A C 1
ATOM 1526 O O . GLY A 1 212 ? 3.477 49.419 28.851 1.00 25.57 212 GLY A O 1
ATOM 1527 N N . ILE A 1 213 ? 5.109 49.513 27.313 1.00 21.91 213 ILE A N 1
ATOM 1528 C CA . ILE A 1 213 ? 5.017 48.110 26.924 1.00 21.51 213 ILE A CA 1
ATOM 1529 C C . ILE A 1 213 ? 5.555 47.278 28.089 1.00 19.26 213 ILE A C 1
ATOM 1530 O O . ILE A 1 213 ? 6.541 47.654 28.713 1.00 17.50 213 ILE A O 1
ATOM 1535 N N . ASN A 1 214 ? 4.919 46.153 28.390 1.00 17.83 214 ASN A N 1
ATOM 1536 C CA . ASN A 1 214 ? 5.410 45.331 29.498 1.00 16.04 214 ASN A CA 1
ATOM 1537 C C . ASN A 1 214 ? 6.567 44.425 29.090 1.00 15.32 214 ASN A C 1
ATOM 1538 O O . ASN A 1 214 ? 6.339 43.286 28.666 1.00 14.28 214 ASN A O 1
ATOM 1543 N N . ASP A 1 215 ? 7.797 44.928 29.200 1.00 12.09 215 ASP A N 1
ATOM 1544 C CA . ASP A 1 215 ? 8.966 44.112 28.902 1.00 11.83 215 ASP A CA 1
ATOM 1545 C C . ASP A 1 215 ? 9.707 43.782 30.200 1.00 10.23 215 ASP A C 1
ATOM 1546 O O . ASP A 1 215 ? 10.918 43.537 30.212 1.00 9.15 215 ASP A O 1
ATOM 1551 N N . SER A 1 216 ? 8.960 43.761 31.304 1.00 11.18 216 SER A N 1
ATOM 1552 C CA . SER A 1 216 ? 9.533 43.448 32.613 1.00 10.78 216 SER A CA 1
ATOM 1553 C C . SER A 1 216 ? 10.279 42.113 32.558 1.00 10.39 216 SER A C 1
ATOM 1554 O O . SER A 1 216 ? 9.787 41.159 31.964 1.00 10.33 216 SER A O 1
ATOM 1557 N N . TYR A 1 217 ? 11.447 42.064 33.194 1.00 9.90 217 TYR A N 1
ATOM 1558 C CA . TYR A 1 217 ? 12.273 40.855 33.275 1.00 9.95 217 TYR A CA 1
ATOM 1559 C C . TYR A 1 217 ? 12.822 40.320 31.959 1.00 11.74 217 TYR A C 1
ATOM 1560 O O . TYR A 1 217 ? 13.336 39.193 31.912 1.00 12.44 217 TYR A O 1
ATOM 1569 N N . HIS A 1 218 ? 12.746 41.123 30.899 1.00 9.08 218 HIS A N 1
ATOM 1570 C CA . HIS A 1 218 ? 13.249 40.695 29.598 1.00 9.62 218 HIS A CA 1
ATOM 1571 C C . HIS A 1 218 ? 14.582 41.321 29.280 1.00 9.88 218 HIS A C 1
ATOM 1572 O O . HIS A 1 218 ? 14.928 42.378 29.821 1.00 8.92 218 HIS A O 1
ATOM 1579 N N . PRO A 1 219 ? 15.352 40.687 28.386 1.00 10.15 219 PRO A N 1
ATOM 1580 C CA . PRO A 1 219 ? 16.664 41.209 28.010 1.00 9.49 219 PRO A CA 1
ATOM 1581 C C . PRO A 1 219 ? 16.566 42.558 27.297 1.00 12.05 219 PRO A C 1
ATOM 1582 O O . PRO A 1 219 ? 15.642 42.799 26.514 1.00 11.00 219 PRO A O 1
ATOM 1586 N N . THR A 1 220 ? 17.519 43.435 27.583 1.00 11.25 220 THR A N 1
ATOM 1587 C CA . THR A 1 220 ? 17.584 44.728 26.917 1.00 11.77 220 THR A CA 1
ATOM 1588 C C . THR A 1 220 ? 18.280 44.428 25.599 1.00 12.37 220 THR A C 1
ATOM 1589 O O . THR A 1 220 ? 18.663 43.279 25.344 1.00 10.88 220 THR A O 1
ATOM 1593 N N . ALA A 1 221 ? 18.462 45.446 24.763 1.00 10.81 221 ALA A N 1
ATOM 1594 C CA . ALA A 1 221 ? 19.165 45.235 23.498 1.00 12.63 221 ALA A CA 1
ATOM 1595 C C . ALA A 1 221 ? 20.585 44.738 23.800 1.00 13.52 221 ALA A C 1
ATOM 1596 O O . ALA A 1 221 ? 21.132 43.904 23.075 1.00 13.24 221 ALA A O 1
ATOM 1598 N N . ALA A 1 222 ? 21.176 45.243 24.879 1.00 14.02 222 ALA A N 1
ATOM 1599 C CA . ALA A 1 222 ? 22.527 44.819 25.259 1.00 15.26 222 ALA A CA 1
ATOM 1600 C C . ALA A 1 222 ? 22.515 43.354 25.680 1.00 14.31 222 ALA A C 1
ATOM 1601 O O . ALA A 1 222 ? 23.462 42.617 25.405 1.00 15.24 222 ALA A O 1
ATOM 1603 N N . GLY A 1 223 ? 21.443 42.936 26.348 1.00 12.99 223 GLY A N 1
ATOM 1604 C CA . GLY A 1 223 ? 21.332 41.553 26.781 1.00 11.43 223 GLY A CA 1
ATOM 1605 C C . GLY A 1 223 ? 21.232 40.624 25.584 1.00 12.14 223 GLY A C 1
ATOM 1606 O O . GLY A 1 223 ? 21.764 39.512 25.602 1.00 11.79 223 GLY A O 1
ATOM 1607 N N . GLN A 1 224 ? 20.530 41.065 24.545 1.00 10.39 224 GLN A N 1
ATOM 1608 C CA . GLN A 1 224 ? 20.394 40.247 23.342 1.00 9.81 224 GLN A CA 1
ATOM 1609 C C . GLN A 1 224 ? 21.702 40.126 22.574 1.00 12.01 224 GLN A C 1
ATOM 1610 O O . GLN A 1 224 ? 22.062 39.043 22.132 1.00 12.22 224 GLN A O 1
ATOM 1616 N N . SER A 1 225 ? 22.416 41.234 22.412 1.00 12.84 225 SER A N 1
ATOM 1617 C CA . SER A 1 225 ? 23.656 41.197 21.643 1.00 13.81 225 SER A CA 1
ATOM 1618 C C . SER A 1 225 ? 24.880 40.732 22.426 1.00 14.76 225 SER A C 1
ATOM 1619 O O . SER A 1 225 ? 25.815 40.156 21.844 1.00 14.29 225 SER A O 1
ATOM 1622 N N . GLY A 1 226 ? 24.874 40.974 23.733 1.00 14.37 226 GLY A N 1
ATOM 1623 C CA . GLY A 1 226 ? 26.011 40.604 24.562 1.00 15.90 226 GLY A CA 1
ATOM 1624 C C . GLY A 1 226 ? 25.853 39.306 25.318 1.00 16.27 226 GLY A C 1
ATOM 1625 O O . GLY A 1 226 ? 26.850 38.685 25.726 1.00 15.89 226 GLY A O 1
ATOM 1626 N N . GLY A 1 227 ? 24.603 38.888 25.513 1.00 15.18 227 GLY A N 1
ATOM 1627 C CA . GLY A 1 227 ? 24.335 37.660 26.239 1.00 13.96 227 GLY A CA 1
ATOM 1628 C C . GLY A 1 227 ? 23.801 36.541 25.363 1.00 13.88 227 GLY A C 1
ATOM 1629 O O . GLY A 1 227 ? 24.443 35.505 25.215 1.00 13.86 227 GLY A O 1
ATOM 1630 N N . TYR A 1 228 ? 22.630 36.735 24.763 1.00 12.33 228 TYR A N 1
ATOM 1631 C CA . TYR A 1 228 ? 22.071 35.673 23.930 1.00 11.31 228 TYR A CA 1
ATOM 1632 C C . TYR A 1 228 ? 22.866 35.368 22.672 1.00 12.00 228 TYR A C 1
ATOM 1633 O O . TYR A 1 228 ? 23.117 34.203 22.367 1.00 11.27 228 TYR A O 1
ATOM 1642 N N . LEU A 1 229 ? 23.268 36.400 21.938 1.00 11.84 229 LEU A N 1
ATOM 1643 C CA . LEU A 1 229 ? 23.987 36.148 20.694 1.00 13.65 229 LEU A CA 1
ATOM 1644 C C . LEU A 1 229 ? 25.283 35.338 20.864 1.00 13.84 229 LEU A C 1
ATOM 1645 O O . LEU A 1 229 ? 25.513 34.369 20.133 1.00 13.48 229 LEU A O 1
ATOM 1650 N N . PRO A 1 230 ? 26.137 35.710 21.833 1.00 14.20 230 PRO A N 1
ATOM 1651 C CA . PRO A 1 230 ? 27.377 34.941 22.005 1.00 14.21 230 PRO A CA 1
ATOM 1652 C C . PRO A 1 230 ? 27.098 33.485 22.373 1.00 14.24 230 PRO A C 1
ATOM 1653 O O . PRO A 1 230 ? 27.822 32.583 21.949 1.00 13.59 230 PRO A O 1
ATOM 1657 N N . VAL A 1 231 ? 26.037 33.252 23.141 1.00 13.52 231 VAL A N 1
ATOM 1658 C CA . VAL A 1 231 ? 25.676 31.889 23.523 1.00 12.77 231 VAL A CA 1
ATOM 1659 C C . VAL A 1 231 ? 25.273 31.115 22.260 1.00 14.22 231 VAL A C 1
ATOM 1660 O O . VAL A 1 231 ? 25.741 29.993 22.046 1.00 12.85 231 VAL A O 1
ATOM 1664 N N . LEU A 1 232 ? 24.426 31.702 21.413 1.00 12.15 232 LEU A N 1
ATOM 1665 C CA . LEU A 1 232 ? 24.064 31.006 20.177 1.00 12.91 232 LEU A CA 1
ATOM 1666 C C . LEU A 1 232 ? 25.296 30.794 19.296 1.00 14.07 232 LEU A C 1
ATOM 1667 O O . LEU A 1 232 ? 25.447 29.724 18.705 1.00 14.98 232 LEU A O 1
ATOM 1672 N N . ASN A 1 233 ? 26.161 31.803 19.192 1.00 14.33 233 ASN A N 1
ATOM 1673 C CA . ASN A 1 233 ? 27.377 31.682 18.370 1.00 16.67 233 ASN A CA 1
ATOM 1674 C C . ASN A 1 233 ? 28.201 30.481 18.816 1.00 16.32 233 ASN A C 1
ATOM 1675 O O . ASN A 1 233 ? 28.781 29.772 17.991 1.00 16.78 233 ASN A O 1
ATOM 1680 N N . SER A 1 234 ? 28.258 30.265 20.124 1.00 17.19 234 SER A N 1
ATOM 1681 C CA . SER A 1 234 ? 29.041 29.171 20.694 1.00 18.23 234 SER A CA 1
ATOM 1682 C C . SER A 1 234 ? 28.493 27.774 20.426 1.00 19.62 234 SER A C 1
ATOM 1683 O O . SER A 1 234 ? 29.233 26.785 20.493 1.00 19.61 234 SER A O 1
ATOM 1686 N N . LYS A 1 235 ? 27.204 27.682 20.114 1.00 17.27 235 LYS A N 1
ATOM 1687 C CA . LYS A 1 235 ? 26.577 26.387 19.898 1.00 17.00 235 LYS A CA 1
ATOM 1688 C C . LYS A 1 235 ? 26.074 26.112 18.481 1.00 16.89 235 LYS A C 1
ATOM 1689 O O . LYS A 1 235 ? 25.804 24.962 18.132 1.00 16.92 235 LYS A O 1
ATOM 1695 N N . ALA A 1 236 ? 25.937 27.155 17.669 1.00 16.18 236 ALA A N 1
ATOM 1696 C CA . ALA A 1 236 ? 25.397 27.000 16.314 1.00 18.02 236 ALA A CA 1
ATOM 1697 C C . ALA A 1 236 ? 26.200 26.098 15.385 1.00 19.77 236 ALA A C 1
ATOM 1698 O O . ALA A 1 236 ? 25.550 25.355 14.621 1.00 20.27 236 ALA A O 1
#